Protein AF-0000000082140349 (afdb_homodimer)

Sequence (284 aa):
RICIWAYNSPVFSPFLPDDGPYSKGNKDSQGTDNSLTSRRQSIPEDLRGVTIVELIKKEGSTLGLTISGGTDKDGKPRVSNLRPGGLAARSDQLNVGDYIKSVNGINLTKLRHEEIISLLKNVGERVVLEVEYELPPSGRRGRICIWAYNSPVFSPFLPDDGPYSKGNKDSQGTDNSLTSRRQSIPEDLRGVTIVELIKKEGSTLGLTISGGTDKDGKPRVSNLRPGGLAARSDQLNVGDYIKSVNGINLTKLRHEEIISLLKNVGERVVLEVEYELPPSGRRG

Nearest PDB structures (foldseek):
  2qt5-assembly2_B  TM=9.378E-01  e=3.556E-13  unclassified
  6xnj-assembly1_A  TM=9.544E-01  e=6.642E-08  Homo sapiens
  4k78-assembly1_A  TM=9.417E-01  e=7.947E-08  Homo sapiens
  5e1y-assembly1_A  TM=8.716E-01  e=1.445E-07  Homo sapiens
  7qct-assembly2_B  TM=8.822E-01  e=2.789E-07  Homo sapiens

Radius of gyration: 25.58 Å; Cα contacts (8 Å, |Δi|>4): 445; chains: 2; bounding box: 54×71×66 Å

Solvent-accessible surface area (backbone atoms only — not comparable to full-atom values): 17054 Å² total; per-residue (Å²): 128,86,70,82,58,82,74,65,63,70,73,72,62,74,68,68,71,74,75,80,85,80,88,80,77,78,70,73,79,66,79,68,76,69,70,71,67,72,68,76,67,78,70,56,79,90,35,52,44,75,48,77,44,77,44,80,48,60,67,78,58,77,52,32,66,17,71,40,33,9,63,81,50,84,47,62,30,22,30,65,33,57,40,87,84,20,58,44,42,67,64,71,78,64,55,72,71,27,29,45,47,25,50,49,50,26,44,39,63,80,27,37,41,69,48,51,53,51,47,62,64,32,33,39,33,70,41,41,33,36,35,35,37,78,48,75,77,76,68,76,82,115,117,61,67,77,54,79,71,64,62,70,71,73,62,75,67,67,72,75,78,85,86,84,82,85,69,79,69,70,79,68,72,72,73,71,67,72,67,72,67,76,67,78,68,56,76,91,36,52,44,75,48,78,46,78,46,81,48,61,68,79,56,77,50,31,66,36,74,39,33,8,64,81,50,85,46,63,29,22,30,68,40,57,41,87,84,20,57,45,43,66,64,71,78,66,54,72,69,28,28,46,47,25,51,50,52,26,45,39,64,80,27,38,41,69,48,51,53,52,48,63,65,30,33,39,34,70,41,41,34,34,34,36,38,77,48,73,76,78,68,74,82,116

Secondary structure (DSSP, 8-state):
--------------------------------------------GGGEEEEEEEEE--TT---SEEEE--TTSSSS-EEEEE-TTSHHHHTT---TT-EEEEETTEE-TTS-HHHHHHHHHTB-SEEEEEEEEEPP------/--------------------------------------------GGGEEEEEEEEE--TT---SEEEE--TTSSSS-EEEEE-TTSHHHHTT---TT-EEEEETTEE-TTS-HHHHHHHHHTB-SEEEEEEEEEPP------

Structure (mmCIF, N/CA/C/O backbone):
data_AF-0000000082140349-model_v1
#
loop_
_entity.id
_entity.type
_entity.pdbx_description
1 polymer 'PDZ domain-containing protein'
#
loop_
_atom_site.group_PDB
_atom_site.id
_atom_site.type_symbol
_atom_site.label_atom_id
_atom_site.label_alt_id
_atom_site.label_comp_id
_atom_site.label_asym_id
_atom_site.label_entity_id
_atom_site.label_seq_id
_atom_site.pdbx_PDB_ins_code
_atom_site.Cartn_x
_atom_site.Cartn_y
_atom_site.Cartn_z
_atom_site.occupancy
_atom_site.B_iso_or_equiv
_atom_site.auth_seq_id
_atom_site.auth_comp_id
_atom_site.auth_asym_id
_atom_site.auth_atom_id
_atom_site.pdbx_PDB_model_num
ATOM 1 N N . ARG A 1 1 ? 18 -17.5 -0.327 1 20.39 1 ARG A N 1
ATOM 2 C CA . ARG A 1 1 ? 16.844 -17.984 0.421 1 20.39 1 ARG A CA 1
ATOM 3 C C . ARG A 1 1 ? 16.391 -16.953 1.452 1 20.39 1 ARG A C 1
ATOM 5 O O . ARG A 1 1 ? 17.188 -16.484 2.26 1 20.39 1 ARG A O 1
ATOM 12 N N . ILE A 1 2 ? 15.344 -16.188 1.091 1 23.55 2 ILE A N 1
ATOM 13 C CA . ILE A 1 2 ? 15.125 -14.844 1.63 1 23.55 2 ILE A CA 1
ATOM 14 C C . ILE A 1 2 ? 14.633 -14.938 3.07 1 23.55 2 ILE A C 1
ATOM 16 O O . ILE A 1 2 ? 13.484 -15.312 3.314 1 23.55 2 ILE A O 1
ATOM 20 N N . CYS A 1 3 ? 15.367 -15.797 3.953 1 23.86 3 CYS A N 1
ATOM 21 C CA . CYS A 1 3 ? 15.195 -15.844 5.402 1 23.86 3 CYS A CA 1
ATOM 22 C C . CYS A 1 3 ? 15.141 -14.438 5.988 1 23.86 3 CYS A C 1
ATOM 24 O O . CYS A 1 3 ? 16.109 -13.688 5.898 1 23.86 3 CYS A O 1
ATOM 26 N N . ILE A 1 4 ? 13.906 -13.945 5.879 1 33.53 4 ILE A N 1
ATOM 27 C CA . ILE A 1 4 ? 13.625 -12.695 6.566 1 33.53 4 ILE A CA 1
ATOM 28 C C . ILE A 1 4 ? 13.938 -12.836 8.055 1 33.53 4 ILE A C 1
ATOM 30 O O . ILE A 1 4 ? 13.094 -13.312 8.828 1 33.53 4 ILE A O 1
ATOM 34 N N . TRP A 1 5 ? 14.984 -13.758 8.328 1 29.17 5 TRP A N 1
ATOM 35 C CA . TRP A 1 5 ? 15.297 -13.992 9.734 1 29.17 5 TRP A CA 1
ATOM 36 C C . TRP A 1 5 ? 15.164 -12.711 10.555 1 29.17 5 TRP A C 1
ATOM 38 O O . TRP A 1 5 ? 15.164 -11.617 9.992 1 29.17 5 TRP A O 1
ATOM 48 N N . ALA A 1 6 ? 15.359 -12.984 11.961 1 27.83 6 ALA A N 1
ATOM 49 C CA . ALA A 1 6 ? 15.344 -12.25 13.227 1 27.83 6 ALA A CA 1
ATOM 50 C C . ALA A 1 6 ? 16.156 -10.969 13.133 1 27.83 6 ALA A C 1
ATOM 52 O O . ALA A 1 6 ? 17.375 -11.008 12.898 1 27.83 6 ALA A O 1
ATOM 53 N N . TYR A 1 7 ? 15.523 -10.102 12.445 1 25.97 7 TYR A N 1
ATOM 54 C CA . TYR A 1 7 ? 16.109 -8.766 12.484 1 25.97 7 TYR A CA 1
ATOM 55 C C . TYR A 1 7 ? 16.5 -8.383 13.906 1 25.97 7 TYR A C 1
ATOM 57 O O . TYR A 1 7 ? 15.641 -8.148 14.758 1 25.97 7 TYR A O 1
ATOM 65 N N . ASN A 1 8 ? 17.328 -9.281 14.383 1 29.41 8 ASN A N 1
ATOM 66 C CA . ASN A 1 8 ? 17.891 -8.805 15.633 1 29.41 8 ASN A CA 1
ATOM 67 C C . ASN A 1 8 ? 18.391 -7.367 15.516 1 29.41 8 ASN A C 1
ATOM 69 O O . ASN A 1 8 ? 19.406 -7.105 14.875 1 29.41 8 ASN A O 1
ATOM 73 N N . SER A 1 9 ? 17.625 -6.562 14.938 1 27.78 9 SER A N 1
ATOM 74 C CA . SER A 1 9 ? 18.219 -5.23 14.984 1 27.78 9 SER A CA 1
ATOM 75 C C . SER A 1 9 ? 18.75 -4.906 16.375 1 27.78 9 SER A C 1
ATOM 77 O O . SER A 1 9 ? 18.016 -5.008 17.359 1 27.78 9 SER A O 1
ATOM 79 N N . PRO A 1 10 ? 19.969 -5.285 16.547 1 29.89 10 PRO A N 1
ATOM 80 C CA . PRO A 1 10 ? 20.562 -4.84 17.812 1 29.89 10 PRO A CA 1
ATOM 81 C C . PRO A 1 10 ? 20.078 -3.451 18.234 1 29.89 10 PRO A C 1
ATOM 83 O O . PRO A 1 10 ? 19.906 -2.572 17.375 1 29.89 10 PRO A O 1
ATOM 86 N N . VAL A 1 11 ? 19.031 -3.43 19.109 1 30.14 11 VAL A N 1
ATOM 87 C CA . VAL A 1 11 ? 18.75 -2.24 19.906 1 30.14 11 VAL A CA 1
ATOM 88 C C . VAL A 1 11 ? 20.047 -1.501 20.219 1 30.14 11 VAL A C 1
ATOM 90 O O . VAL A 1 11 ? 21.016 -2.102 20.703 1 30.14 11 VAL A O 1
ATOM 93 N N . PHE A 1 12 ? 20.422 -0.795 19.156 1 29.95 12 PHE A N 1
ATOM 94 C CA . PHE A 1 12 ? 21.516 0.166 19.344 1 29.95 12 PHE A CA 1
ATOM 95 C C . PHE A 1 12 ? 21.422 0.814 20.719 1 29.95 12 PHE A C 1
ATOM 97 O O . PHE A 1 12 ? 20.469 1.524 21.016 1 29.95 12 PHE A O 1
ATOM 104 N N . SER A 1 13 ? 21.609 -0.11 21.719 1 27.97 13 SER A N 1
ATOM 105 C CA . SER A 1 13 ? 21.844 0.5 23.016 1 27.97 13 SER A CA 1
ATOM 106 C C . SER A 1 13 ? 22.766 1.714 22.891 1 27.97 13 SER A C 1
ATOM 108 O O . SER A 1 13 ? 23.875 1.612 22.359 1 27.97 13 SER A O 1
ATOM 110 N N . PRO A 1 14 ? 22.094 2.789 22.672 1 29.95 14 PRO A N 1
ATOM 111 C CA . PRO A 1 14 ? 22.969 3.963 22.703 1 29.95 14 PRO A CA 1
ATOM 112 C C . PRO A 1 14 ? 24.062 3.863 23.781 1 29.95 14 PRO A C 1
ATOM 114 O O . PRO A 1 14 ? 23.75 3.736 24.953 1 29.95 14 PRO A O 1
ATOM 117 N N . PHE A 1 15 ? 24.844 2.785 23.594 1 28.77 15 PHE A N 1
ATOM 118 C CA . PHE A 1 15 ? 25.984 2.785 24.516 1 28.77 15 PHE A CA 1
ATOM 119 C C . PHE A 1 15 ? 26.562 4.188 24.672 1 28.77 15 PHE A C 1
ATOM 121 O O . PHE A 1 15 ? 27.094 4.754 23.719 1 28.77 15 PHE A O 1
ATOM 128 N N . LEU A 1 16 ? 25.734 4.863 25.469 1 28.48 16 LEU A N 1
ATOM 129 C CA . LEU A 1 16 ? 26.234 6.145 25.953 1 28.48 16 LEU A CA 1
ATOM 130 C C . LEU A 1 16 ? 27.703 6.039 26.344 1 28.48 16 LEU A C 1
ATOM 132 O O . LEU A 1 16 ? 28.062 5.246 27.219 1 28.48 16 LEU A O 1
ATOM 136 N N . PRO A 1 17 ? 28.547 5.984 25.297 1 26.31 17 PRO A N 1
ATOM 137 C CA . PRO A 1 17 ? 29.938 5.98 25.75 1 26.31 17 PRO A CA 1
ATOM 138 C C . PRO A 1 17 ? 30.188 6.922 26.938 1 26.31 17 PRO A C 1
ATOM 140 O O . PRO A 1 17 ? 29.469 7.918 27.094 1 26.31 17 PRO A O 1
ATOM 143 N N . ASP A 1 18 ? 30.578 6.328 27.969 1 26.64 18 ASP A N 1
ATOM 144 C CA . ASP A 1 18 ? 30.891 7.012 29.219 1 26.64 18 ASP A CA 1
ATOM 145 C C . ASP A 1 18 ? 31.969 8.07 29.016 1 26.64 18 ASP A C 1
ATOM 147 O O . ASP A 1 18 ? 32.469 8.664 29.969 1 26.64 18 ASP A O 1
ATOM 151 N N . ASP A 1 19 ? 32.469 8.148 27.719 1 26.44 19 ASP A N 1
ATOM 152 C CA . ASP A 1 19 ? 33.812 8.656 27.922 1 26.44 19 ASP A CA 1
ATOM 153 C C . ASP A 1 19 ? 33.812 9.891 28.812 1 26.44 19 ASP A C 1
ATOM 155 O O . ASP A 1 19 ? 32.781 10.547 28.969 1 26.44 19 ASP A O 1
ATOM 159 N N . GLY A 1 20 ? 35.156 10.211 29.312 1 24.86 20 GLY A N 1
ATOM 160 C CA . GLY A 1 20 ? 35.906 10.898 30.344 1 24.86 20 GLY A CA 1
ATOM 161 C C . GLY A 1 20 ? 35.688 12.406 30.328 1 24.86 20 GLY A C 1
ATOM 162 O O . GLY A 1 20 ? 35.094 12.945 29.406 1 24.86 20 GLY A O 1
ATOM 163 N N . PRO A 1 21 ? 36.469 13.086 31.188 1 28.16 21 PRO A N 1
ATOM 164 C CA . PRO A 1 21 ? 36.281 14.281 32 1 28.16 21 PRO A CA 1
ATOM 165 C C . PRO A 1 21 ? 36.312 15.57 31.188 1 28.16 21 PRO A C 1
ATOM 167 O O . PRO A 1 21 ? 35.75 16.594 31.625 1 28.16 21 PRO A O 1
ATOM 170 N N . TYR A 1 22 ? 37.188 15.609 30.016 1 23.92 22 TYR A N 1
ATOM 171 C CA . TYR A 1 22 ? 38.156 16.719 30.094 1 23.92 22 TYR A CA 1
ATOM 172 C C . TYR A 1 22 ? 37.438 18.062 29.953 1 23.92 22 TYR A C 1
ATOM 174 O O . TYR A 1 22 ? 36.25 18.109 29.578 1 23.92 22 TYR A O 1
ATOM 182 N N . SER A 1 23 ? 38.188 19.047 29.172 1 25.16 23 SER A N 1
ATOM 183 C CA . SER A 1 23 ? 38.844 20.328 29.5 1 25.16 23 SER A CA 1
ATOM 184 C C . SER A 1 23 ? 37.875 21.484 29.281 1 25.16 23 SER A C 1
ATOM 186 O O . SER A 1 23 ? 36.812 21.328 28.719 1 25.16 23 SER A O 1
ATOM 188 N N . LYS A 1 24 ? 38.594 22.625 28.719 1 27.33 24 LYS A N 1
ATOM 189 C CA . LYS A 1 24 ? 38.75 24.047 28.984 1 27.33 24 LYS A CA 1
ATOM 190 C C . LYS A 1 24 ? 37.594 24.859 28.359 1 27.33 24 LYS A C 1
ATOM 192 O O . LYS A 1 24 ? 37.094 24.5 27.297 1 27.33 24 LYS A O 1
ATOM 197 N N . GLY A 1 25 ? 37.188 25.844 29.094 1 24.39 25 GLY A N 1
ATOM 198 C CA . GLY A 1 25 ? 36.125 26.828 29.219 1 24.39 25 GLY A CA 1
ATOM 199 C C . GLY A 1 25 ? 36.031 27.75 28.016 1 24.39 25 GLY A C 1
ATOM 200 O O . GLY A 1 25 ? 35.375 28.797 28.078 1 24.39 25 GLY A O 1
ATOM 201 N N . ASN A 1 26 ? 36.969 27.594 26.922 1 27.36 26 ASN A N 1
ATOM 202 C CA . ASN A 1 26 ? 37 28.891 26.25 1 27.36 26 ASN A CA 1
ATOM 203 C C . ASN A 1 26 ? 35.625 29.266 25.703 1 27.36 26 ASN A C 1
ATOM 205 O O . ASN A 1 26 ? 34.969 28.453 25.031 1 27.36 26 ASN A O 1
ATOM 209 N N . LYS A 1 27 ? 35.062 30.219 26.328 1 28.72 27 LYS A N 1
ATOM 210 C CA . LYS A 1 27 ? 33.75 30.875 26.188 1 28.72 27 LYS A CA 1
ATOM 211 C C . LYS A 1 27 ? 33.562 31.391 24.766 1 28.72 27 LYS A C 1
ATOM 213 O O . LYS A 1 27 ? 33.719 32.594 24.516 1 28.72 27 LYS A O 1
ATOM 218 N N . ASP A 1 28 ? 34.438 31.078 23.703 1 31.77 28 ASP A N 1
ATOM 219 C CA . ASP A 1 28 ? 34.094 31.969 22.609 1 31.77 28 ASP A CA 1
ATOM 220 C C . ASP A 1 28 ? 32.594 31.891 22.281 1 31.77 28 ASP A C 1
ATOM 222 O O . ASP A 1 28 ? 32 30.812 22.375 1 31.77 28 ASP A O 1
ATOM 226 N N . SER A 1 29 ? 32 33 22.406 1 31.42 29 SER A N 1
ATOM 227 C CA . SER A 1 29 ? 30.625 33.406 22.109 1 31.42 29 SER A CA 1
ATOM 228 C C . SER A 1 29 ? 30.203 32.969 20.719 1 31.42 29 SER A C 1
ATOM 230 O O . SER A 1 29 ? 30.547 33.625 19.734 1 31.42 29 SER A O 1
ATOM 232 N N . GLN A 1 30 ? 30.672 31.797 20.203 1 28.38 30 GLN A N 1
ATOM 233 C CA . GLN A 1 30 ? 30.188 31.562 18.844 1 28.38 30 GLN A CA 1
ATOM 234 C C . GLN A 1 30 ? 28.688 31.828 18.75 1 28.38 30 GLN A C 1
ATOM 236 O O . GLN A 1 30 ? 27.938 31.547 19.672 1 28.38 30 GLN A O 1
ATOM 241 N N . GLY A 1 31 ? 28.391 32.906 18.016 1 33.19 31 GLY A N 1
ATOM 242 C CA . GLY A 1 31 ? 27.062 33.219 17.516 1 33.19 31 GLY A CA 1
ATOM 243 C C . GLY A 1 31 ? 26.312 31.969 17.062 1 33.19 31 GLY A C 1
ATOM 244 O O . GLY A 1 31 ? 26.766 31.234 16.203 1 33.19 31 GLY A O 1
ATOM 245 N N . THR A 1 32 ? 25.844 31.297 18 1 32.47 32 THR A N 1
ATOM 246 C CA . THR A 1 32 ? 25 30.125 17.797 1 32.47 32 THR A CA 1
ATOM 247 C C . THR A 1 32 ? 23.938 30.406 16.734 1 32.47 32 THR A C 1
ATOM 249 O O . THR A 1 32 ? 23.109 31.297 16.906 1 32.47 32 THR A O 1
ATOM 252 N N . ASP A 1 33 ? 24.375 30.438 15.422 1 33.41 33 ASP A N 1
ATOM 253 C CA . ASP A 1 33 ? 23.266 30.188 14.5 1 33.41 33 ASP A CA 1
ATOM 254 C C . ASP A 1 33 ? 22.297 29.156 15.078 1 33.41 33 ASP A C 1
ATOM 256 O O . ASP A 1 33 ? 22.656 28 15.289 1 33.41 33 ASP A O 1
ATOM 260 N N . ASN A 1 34 ? 21.516 29.562 15.977 1 29.08 34 ASN A N 1
ATOM 261 C CA . ASN A 1 34 ? 20.375 28.797 16.438 1 29.08 34 ASN A CA 1
ATOM 262 C C . ASN A 1 34 ? 19.578 28.203 15.281 1 29.08 34 ASN A C 1
ATOM 264 O O . ASN A 1 34 ? 18.844 28.922 14.602 1 29.08 34 ASN A O 1
ATOM 268 N N . SER A 1 35 ? 20.266 27.469 14.336 1 34.44 35 SER A N 1
ATOM 269 C CA . SER A 1 35 ? 19.375 26.625 13.539 1 34.44 35 SER A CA 1
ATOM 270 C C . SER A 1 35 ? 18.25 26.047 14.383 1 34.44 35 SER A C 1
ATOM 272 O O . SER A 1 35 ? 18.484 25.25 15.289 1 34.44 35 SER A O 1
ATOM 274 N N . LEU A 1 36 ? 17.328 26.891 14.695 1 29.28 36 LEU A N 1
ATOM 275 C CA . LEU A 1 36 ? 16.062 26.391 15.211 1 29.28 36 LEU A CA 1
ATOM 276 C C . LEU A 1 36 ? 15.695 25.062 14.539 1 29.28 36 LEU A C 1
ATOM 278 O O . LEU A 1 36 ? 15.352 25.047 13.352 1 29.28 36 LEU A O 1
ATOM 282 N N . THR A 1 37 ? 16.625 24.078 14.547 1 34.59 37 THR A N 1
ATOM 283 C CA . THR A 1 37 ? 15.977 22.797 14.297 1 34.59 37 THR A CA 1
ATOM 284 C C . THR A 1 37 ? 14.617 22.734 14.977 1 34.59 37 THR A C 1
ATOM 286 O O . THR A 1 37 ? 14.531 22.641 16.203 1 34.59 37 THR A O 1
ATOM 289 N N . SER A 1 38 ? 13.727 23.641 14.562 1 35.59 38 SER A N 1
ATOM 290 C CA . SER A 1 38 ? 12.352 23.484 15.023 1 35.59 38 SER A CA 1
ATOM 291 C C . SER A 1 38 ? 12 22.031 15.273 1 35.59 38 SER A C 1
ATOM 293 O O . SER A 1 38 ? 11.961 21.219 14.336 1 35.59 38 SER A O 1
ATOM 295 N N . ARG A 1 39 ? 12.641 21.453 16.234 1 37.66 39 ARG A N 1
ATOM 296 C CA . ARG A 1 39 ? 12.133 20.172 16.703 1 37.66 39 ARG A CA 1
ATOM 297 C C . ARG A 1 39 ? 10.609 20.188 16.781 1 37.66 39 ARG A C 1
ATOM 299 O O . ARG A 1 39 ? 10.023 21 17.5 1 37.66 39 ARG A O 1
ATOM 306 N N . ARG A 1 40 ? 9.953 20.094 15.68 1 39.72 40 ARG A N 1
ATOM 307 C CA . ARG A 1 40 ? 8.5 19.922 15.633 1 39.72 40 ARG A CA 1
ATOM 308 C C . ARG A 1 40 ? 8.008 19.125 16.844 1 39.72 40 ARG A C 1
ATOM 310 O O . ARG A 1 40 ? 8.438 17.984 17.047 1 39.72 40 ARG A O 1
ATOM 317 N N . GLN A 1 41 ? 7.922 19.719 17.969 1 38.28 41 GLN A N 1
ATOM 318 C CA . GLN A 1 41 ? 7.32 19.172 19.172 1 38.28 41 GLN A CA 1
ATOM 319 C C . GLN A 1 41 ? 6.184 18.203 18.844 1 38.28 41 GLN A C 1
ATOM 321 O O . GLN A 1 41 ? 5.469 18.406 17.859 1 38.28 41 GLN A O 1
ATOM 326 N N . SER A 1 42 ? 6.238 17.016 19.203 1 43.47 42 SER A N 1
ATOM 327 C CA . SER A 1 42 ? 5.145 16.062 19.219 1 43.47 42 SER A CA 1
ATOM 328 C C . SER A 1 42 ? 3.852 16.688 19.719 1 43.47 42 SER A C 1
ATOM 330 O O . SER A 1 42 ? 3.848 17.391 20.734 1 43.47 42 SER A O 1
ATOM 332 N N . ILE A 1 43 ? 2.996 17.266 18.906 1 51.94 43 ILE A N 1
ATOM 333 C CA . ILE A 1 43 ? 1.667 17.766 19.25 1 51.94 43 ILE A CA 1
ATOM 334 C C . ILE A 1 43 ? 1.029 16.828 20.281 1 51.94 43 ILE A C 1
ATOM 336 O O . ILE A 1 43 ? 0.971 15.617 20.094 1 51.94 43 ILE A O 1
ATOM 340 N N . PRO A 1 44 ? 0.875 17.25 21.469 1 56.34 44 PRO A N 1
ATOM 341 C CA . PRO A 1 44 ? 0.15 16.391 22.406 1 56.34 44 PRO A CA 1
ATOM 342 C C . PRO A 1 44 ? -1.035 15.672 21.75 1 56.34 44 PRO A C 1
ATOM 344 O O . PRO A 1 44 ? -1.69 16.234 20.875 1 56.34 44 PRO A O 1
ATOM 347 N N . GLU A 1 45 ? -1.109 14.305 21.875 1 60.09 45 GLU A N 1
ATOM 348 C CA . GLU A 1 45 ? -2.178 13.461 21.344 1 60.09 45 GLU A CA 1
ATOM 349 C C . GLU A 1 45 ? -3.543 14.117 21.531 1 60.09 45 GLU A C 1
ATOM 351 O O . GLU A 1 45 ? -4.461 13.906 20.734 1 60.09 45 GLU A O 1
ATOM 356 N N . ASP A 1 46 ? -3.498 15.07 22.609 1 63.94 46 ASP A N 1
ATOM 357 C CA . ASP A 1 46 ? -4.766 15.711 22.969 1 63.94 46 ASP A CA 1
ATOM 358 C C . ASP A 1 46 ? -5.121 16.812 21.969 1 63.94 46 ASP A C 1
ATOM 360 O O . ASP A 1 46 ? -6.227 17.359 22 1 63.94 46 ASP A O 1
ATOM 364 N N . LEU A 1 47 ? -4.195 17.094 21.078 1 74.75 47 LEU A N 1
ATOM 365 C CA . LEU A 1 47 ? -4.465 18.172 20.156 1 74.75 47 LEU A CA 1
ATOM 366 C C . LEU A 1 47 ? -4.402 17.688 18.703 1 74.75 47 LEU A C 1
ATOM 368 O O . LEU A 1 47 ? -4.023 18.438 17.812 1 74.75 47 LEU A O 1
ATOM 372 N N . ARG A 1 48 ? -4.734 16.344 18.578 1 86.81 48 ARG A N 1
ATOM 373 C CA . ARG A 1 48 ? -4.68 15.867 17.203 1 86.81 48 ARG A CA 1
ATOM 374 C C . ARG A 1 48 ? -6.02 15.273 16.781 1 86.81 48 ARG A C 1
ATOM 376 O O . ARG A 1 48 ? -6.703 14.633 17.578 1 86.81 48 ARG A O 1
ATOM 383 N N . GLY A 1 49 ? -6.52 15.75 15.625 1 93.12 49 GLY A N 1
ATOM 384 C CA . GLY A 1 49 ? -7.664 15.102 15.008 1 93.12 49 GLY A CA 1
ATOM 385 C C . GLY A 1 49 ? -7.273 14.094 13.945 1 93.12 49 GLY A C 1
ATOM 386 O O . GLY A 1 49 ? -6.203 14.195 13.344 1 93.12 49 GLY A O 1
ATOM 387 N N . VAL A 1 50 ? -8.031 13.023 13.914 1 95.44 50 VAL A N 1
ATOM 388 C CA . VAL A 1 50 ? -7.84 12.016 12.875 1 95.44 50 VAL A CA 1
ATOM 389 C C . VAL A 1 50 ? -9.094 11.922 12.008 1 95.44 50 VAL A C 1
ATOM 391 O O . VAL A 1 50 ? -10.211 11.938 12.523 1 95.44 50 VAL A O 1
ATOM 394 N N . THR A 1 51 ? -8.953 11.953 10.68 1 96 51 THR A N 1
ATOM 395 C CA . THR A 1 51 ? -10.07 11.758 9.773 1 96 51 THR A CA 1
ATOM 396 C C . THR A 1 51 ? -9.703 10.789 8.656 1 96 51 THR A C 1
ATOM 398 O O . THR A 1 51 ? -8.531 10.656 8.305 1 96 51 THR A O 1
ATOM 401 N N . ILE A 1 52 ? -10.711 10.086 8.125 1 97.69 52 ILE A N 1
ATOM 402 C CA . ILE A 1 52 ? -10.555 9.203 6.973 1 97.69 52 ILE A CA 1
ATOM 403 C C . ILE A 1 52 ? -11.023 9.914 5.707 1 97.69 52 ILE A C 1
ATOM 405 O O . ILE A 1 52 ? -12.117 10.484 5.676 1 97.69 52 ILE A O 1
ATOM 409 N N . VAL A 1 53 ? -10.164 9.938 4.715 1 98.19 53 VAL A N 1
ATOM 410 C CA . VAL A 1 53 ? -10.492 10.547 3.432 1 98.19 53 VAL A CA 1
ATOM 411 C C . VAL A 1 53 ? -10.445 9.5 2.326 1 98.19 53 VAL A C 1
ATOM 413 O O . VAL A 1 53 ? -9.43 8.836 2.129 1 98.19 53 VAL A O 1
ATOM 416 N N . GLU A 1 54 ? -11.562 9.422 1.639 1 97.88 54 GLU A N 1
ATOM 417 C CA . GLU A 1 54 ? -11.648 8.492 0.516 1 97.88 54 GLU A CA 1
ATOM 418 C C . GLU A 1 54 ? -11.648 9.234 -0.817 1 97.88 54 GLU A C 1
ATOM 420 O O . GLU A 1 54 ? -12.438 10.156 -1.024 1 97.88 54 GLU A O 1
ATOM 425 N N . LEU A 1 55 ? -10.75 8.82 -1.672 1 98 55 LEU A N 1
ATOM 426 C CA . LEU A 1 55 ? -10.656 9.375 -3.016 1 98 55 LEU A CA 1
ATOM 427 C C . LEU A 1 55 ? -10.812 8.289 -4.07 1 98 55 LEU A C 1
ATOM 429 O O . LEU A 1 55 ? -10.242 7.199 -3.934 1 98 55 LEU A O 1
ATOM 433 N N . ILE A 1 56 ? -11.602 8.633 -5.094 1 97.19 56 ILE A N 1
ATOM 434 C CA . ILE A 1 56 ? -11.789 7.703 -6.203 1 97.19 56 ILE A CA 1
ATOM 435 C C . ILE A 1 56 ? -11.188 8.297 -7.477 1 97.19 56 ILE A C 1
ATOM 437 O O . ILE A 1 56 ? -11.5 9.43 -7.848 1 97.19 56 ILE A O 1
ATOM 441 N N . LYS A 1 57 ? -10.344 7.492 -8.023 1 96.81 57 LYS A N 1
ATOM 442 C CA . LYS A 1 57 ? -9.68 7.938 -9.242 1 96.81 57 LYS A CA 1
ATOM 443 C C . LYS A 1 57 ? -9.586 6.805 -10.266 1 96.81 57 LYS A C 1
ATOM 445 O O . LYS A 1 57 ? -9.805 5.641 -9.93 1 96.81 57 LYS A O 1
ATOM 450 N N . LYS A 1 58 ? -9.328 7.332 -11.492 1 94.94 58 LYS A N 1
ATOM 451 C CA . LYS A 1 58 ? -8.953 6.324 -12.484 1 94.94 58 LYS A CA 1
ATOM 452 C C . LYS A 1 58 ? -7.559 5.77 -12.195 1 94.94 58 LYS A C 1
ATOM 454 O O . LYS A 1 58 ? -6.664 6.508 -11.781 1 94.94 58 LYS A O 1
ATOM 459 N N . GLU A 1 59 ? -7.398 4.41 -12.406 1 90.31 59 GLU A N 1
ATOM 460 C CA . GLU A 1 59 ? -6.078 3.824 -12.219 1 90.31 59 GLU A CA 1
ATOM 461 C C . GLU A 1 59 ? -5.027 4.543 -13.062 1 90.31 59 GLU A C 1
ATOM 463 O O . GLU A 1 59 ? -5.27 4.863 -14.227 1 90.31 59 GLU A O 1
ATOM 468 N N . GLY A 1 60 ? -3.889 4.781 -12.508 1 88.06 60 GLY A N 1
ATOM 469 C CA . GLY A 1 60 ? -2.828 5.453 -13.242 1 88.06 60 GLY A CA 1
ATOM 470 C C . GLY A 1 60 ? -2.893 6.965 -13.133 1 88.06 60 GLY A C 1
ATOM 471 O O . GLY A 1 60 ? -1.924 7.66 -13.453 1 88.06 60 GLY A O 1
ATOM 472 N N . SER A 1 61 ? -4.051 7.457 -12.719 1 94.62 61 SER A N 1
ATOM 473 C CA . SER A 1 61 ? -4.176 8.898 -12.539 1 94.62 61 SER A CA 1
ATOM 474 C C . SER A 1 61 ? -3.59 9.344 -11.203 1 94.62 61 SER A C 1
ATOM 476 O O . SER A 1 61 ? -3.377 8.523 -10.305 1 94.62 61 SER A O 1
ATOM 478 N N . THR A 1 62 ? -3.334 10.586 -11.148 1 94.94 62 THR A N 1
ATOM 479 C CA . THR A 1 62 ? -2.691 11.109 -9.945 1 94.94 62 THR A CA 1
ATOM 480 C C . THR A 1 62 ? -3.73 11.656 -8.969 1 94.94 62 THR A C 1
ATOM 482 O O . THR A 1 62 ? -4.863 11.953 -9.359 1 94.94 62 THR A O 1
ATOM 485 N N . LEU A 1 63 ? -3.35 11.828 -7.758 1 96.94 63 LEU A N 1
ATOM 486 C CA . LEU A 1 63 ? -4.219 12.344 -6.707 1 96.94 63 LEU A CA 1
ATOM 487 C C . LEU A 1 63 ? -4.145 13.867 -6.637 1 96.94 63 LEU A C 1
ATOM 489 O O . LEU A 1 63 ? -5.016 14.508 -6.039 1 96.94 63 LEU A O 1
ATOM 493 N N . GLY A 1 64 ? -3.115 14.422 -7.227 1 97.62 64 GLY A N 1
ATOM 494 C CA . GLY A 1 64 ? -2.898 15.852 -7.102 1 97.62 64 GLY A CA 1
ATOM 495 C C . GLY A 1 64 ? -2.395 16.266 -5.73 1 97.62 64 GLY A C 1
ATOM 496 O O . GLY A 1 64 ? -2.766 17.328 -5.215 1 97.62 64 GLY A O 1
ATOM 497 N N . LEU A 1 65 ? -1.671 15.414 -5.098 1 96.94 65 LEU A N 1
ATOM 498 C CA . LEU A 1 65 ? -1.132 15.617 -3.76 1 96.94 65 LEU A CA 1
ATOM 499 C C . LEU A 1 65 ? 0.383 15.445 -3.752 1 96.94 65 LEU A C 1
ATOM 501 O O . LEU A 1 65 ? 0.916 14.562 -4.434 1 96.94 65 LEU A O 1
ATOM 505 N N . THR A 1 66 ? 1.053 16.344 -3.16 1 97.38 66 THR A N 1
ATOM 506 C CA . THR A 1 66 ? 2.479 16.172 -2.902 1 97.38 66 THR A CA 1
ATOM 507 C C . THR A 1 66 ? 2.729 15.875 -1.427 1 97.38 66 THR A C 1
ATOM 509 O O . THR A 1 66 ? 2.164 16.531 -0.553 1 97.38 66 THR A O 1
ATOM 512 N N . ILE A 1 67 ? 3.494 14.859 -1.272 1 97.25 67 ILE A N 1
ATOM 513 C CA . ILE A 1 67 ? 3.805 14.461 0.095 1 97.25 67 ILE A CA 1
ATOM 514 C C . ILE A 1 67 ? 5.285 14.695 0.378 1 97.25 67 ILE A C 1
ATOM 516 O O . ILE A 1 67 ? 6.141 14.398 -0.462 1 97.25 67 ILE A O 1
ATOM 520 N N . SER A 1 68 ? 5.609 15.258 1.469 1 97.44 68 SER A N 1
ATOM 521 C CA . SER A 1 68 ? 6.953 15.383 2.02 1 97.44 68 SER A CA 1
ATOM 522 C C . SER A 1 68 ? 7.129 14.484 3.244 1 97.44 68 SER A C 1
ATOM 524 O O . SER A 1 68 ? 6.148 14.023 3.83 1 97.44 68 SER A O 1
ATOM 526 N N . GLY A 1 69 ? 8.422 14.234 3.523 1 97.19 69 GLY A N 1
ATOM 527 C CA . GLY A 1 69 ? 8.688 13.438 4.711 1 97.19 69 GLY A CA 1
ATOM 528 C C . GLY A 1 69 ? 8.969 11.977 4.398 1 97.19 69 GLY A C 1
ATOM 529 O O . GLY A 1 69 ? 9.039 11.594 3.229 1 97.19 69 GLY A O 1
ATOM 530 N N . GLY A 1 70 ? 9.094 11.141 5.422 1 97.19 70 GLY A N 1
ATOM 531 C CA . GLY A 1 70 ? 9.562 9.758 5.426 1 97.19 70 GLY A CA 1
ATOM 532 C C . GLY A 1 70 ? 10.68 9.516 6.422 1 97.19 70 GLY A C 1
ATOM 533 O O . GLY A 1 70 ? 11.266 10.461 6.949 1 97.19 70 GLY A O 1
ATOM 534 N N . THR A 1 71 ? 10.898 8.281 6.68 1 96.94 71 THR A N 1
ATOM 535 C CA . THR A 1 71 ? 11.836 7.941 7.75 1 96.94 71 THR A CA 1
ATOM 536 C C . THR A 1 71 ? 13.234 8.461 7.43 1 96.94 71 THR A C 1
ATOM 538 O O . THR A 1 71 ? 14.031 8.711 8.336 1 96.94 71 THR A O 1
ATOM 541 N N . ASP A 1 72 ? 13.531 8.594 6.227 1 96.38 72 ASP A N 1
ATOM 542 C CA . ASP A 1 72 ? 14.867 9.008 5.801 1 96.38 72 ASP A CA 1
ATOM 543 C C . ASP A 1 72 ? 14.945 10.516 5.617 1 96.38 72 ASP A C 1
ATOM 545 O O . ASP A 1 72 ? 15.969 11.047 5.184 1 96.38 72 ASP A O 1
ATOM 549 N N . LYS A 1 73 ? 13.82 11.156 5.801 1 93.25 73 LYS A N 1
ATOM 550 C CA . LYS A 1 73 ? 13.75 12.609 5.664 1 93.25 73 LYS A CA 1
ATOM 551 C C . LYS A 1 73 ? 13.406 13.266 6.996 1 93.25 73 LYS A C 1
ATOM 553 O O . LYS A 1 73 ? 13.664 12.703 8.062 1 93.25 73 LYS A O 1
ATOM 558 N N . ASP A 1 74 ? 12.828 14.562 6.695 1 83.69 74 ASP A N 1
ATOM 559 C CA . ASP A 1 74 ? 12.547 15.367 7.883 1 83.69 74 ASP A CA 1
ATOM 560 C C . ASP A 1 74 ? 11.133 15.117 8.391 1 83.69 74 ASP A C 1
ATOM 562 O O . ASP A 1 74 ? 10.211 15.867 8.07 1 83.69 74 ASP A O 1
ATOM 566 N N . GLY A 1 75 ? 10.883 13.969 8.992 1 93.19 75 GLY A N 1
ATOM 567 C CA . GLY A 1 75 ? 9.625 13.867 9.727 1 93.19 75 GLY A CA 1
ATOM 568 C C . GLY A 1 75 ? 8.641 12.898 9.086 1 93.19 75 GLY A C 1
ATOM 569 O O . GLY A 1 75 ? 8.992 12.18 8.156 1 93.19 75 GLY A O 1
ATOM 570 N N . LYS A 1 76 ? 7.445 12.922 9.562 1 96.12 76 LYS A N 1
ATOM 571 C CA . LYS A 1 76 ? 6.332 12.086 9.125 1 96.12 76 LYS A CA 1
ATOM 572 C C . LYS A 1 76 ? 5.816 12.531 7.762 1 96.12 76 LYS A C 1
ATOM 574 O O . LYS A 1 76 ? 5.969 13.688 7.379 1 96.12 76 LYS A O 1
ATOM 579 N N . PRO A 1 77 ? 5.289 11.602 7.012 1 98.12 77 PRO A N 1
ATOM 580 C CA . PRO A 1 77 ? 4.68 12 5.742 1 98.12 77 PRO A CA 1
ATOM 581 C C . PRO A 1 77 ? 3.654 13.117 5.902 1 98.12 77 PRO A C 1
ATOM 583 O O . PRO A 1 77 ? 2.697 12.984 6.668 1 98.12 77 PRO A O 1
ATOM 586 N N . ARG A 1 78 ? 3.854 14.18 5.18 1 97.62 78 ARG A N 1
ATOM 587 C CA . ARG A 1 78 ? 3.021 15.375 5.312 1 97.62 78 ARG A CA 1
ATOM 588 C C . ARG A 1 78 ? 2.615 15.914 3.947 1 97.62 78 ARG A C 1
ATOM 590 O O . ARG A 1 78 ? 3.418 15.922 3.012 1 97.62 78 ARG A O 1
ATOM 597 N N . VAL A 1 79 ? 1.358 16.297 3.896 1 98 79 VAL A N 1
ATOM 598 C CA . VAL A 1 79 ? 0.895 16.969 2.68 1 98 79 VAL A CA 1
ATOM 599 C C . VAL A 1 79 ? 1.609 18.297 2.516 1 98 79 VAL A C 1
ATOM 601 O O . VAL A 1 79 ? 1.439 19.203 3.334 1 98 79 VAL A O 1
ATOM 604 N N . SER A 1 80 ? 2.369 18.406 1.468 1 97.88 80 SER A N 1
ATOM 605 C CA . SER A 1 80 ? 3.135 19.641 1.276 1 97.88 80 SER A CA 1
ATOM 606 C C . SER A 1 80 ? 2.518 20.516 0.189 1 97.88 80 SER A C 1
ATOM 608 O O . SER A 1 80 ? 2.799 21.703 0.113 1 97.88 80 SER A O 1
ATOM 610 N N . ASN A 1 81 ? 1.711 19.938 -0.687 1 98 81 ASN A N 1
ATOM 611 C CA . ASN A 1 81 ? 1.055 20.656 -1.769 1 98 81 ASN A CA 1
ATOM 612 C C . ASN A 1 81 ? -0.191 19.938 -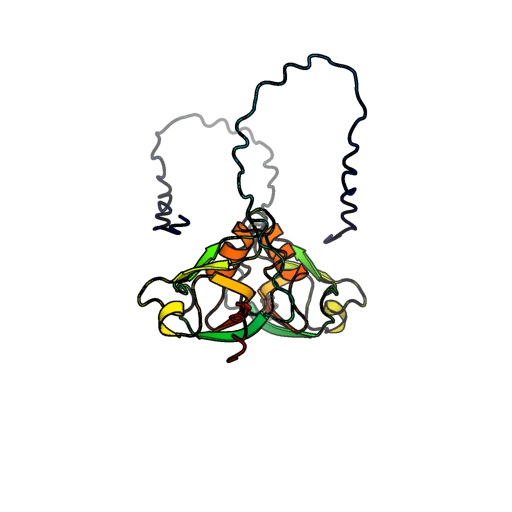2.26 1 98 81 ASN A C 1
ATOM 614 O O . ASN A 1 81 ? -0.233 18.703 -2.264 1 98 81 ASN A O 1
ATOM 618 N N . LEU A 1 82 ? -1.167 20.703 -2.6 1 98.19 82 LEU A N 1
ATOM 619 C CA . LEU A 1 82 ? -2.352 20.234 -3.311 1 98.19 82 LEU A CA 1
ATOM 620 C C . LEU A 1 82 ? -2.514 20.969 -4.637 1 98.19 82 LEU A C 1
ATOM 622 O O . LEU A 1 82 ? -2.768 22.172 -4.656 1 98.19 82 LEU A O 1
ATOM 626 N N . ARG A 1 83 ? -2.363 20.25 -5.621 1 97.94 83 ARG A N 1
ATOM 627 C CA . ARG A 1 83 ? -2.504 20.875 -6.934 1 97.94 83 ARG A CA 1
ATOM 628 C C . ARG A 1 83 ? -3.902 21.453 -7.117 1 97.94 83 ARG A C 1
ATOM 630 O O . ARG A 1 83 ? -4.898 20.734 -6.98 1 97.94 83 ARG A O 1
ATOM 637 N N . PRO A 1 84 ? -3.982 22.734 -7.488 1 96.56 84 PRO A N 1
ATOM 638 C CA . PRO A 1 84 ? -5.309 23.312 -7.715 1 96.56 84 PRO A CA 1
ATOM 639 C C . PRO A 1 84 ? -6.121 22.531 -8.75 1 96.56 84 PRO A C 1
ATOM 641 O O . PRO A 1 84 ? -5.625 22.234 -9.836 1 96.56 84 PRO A O 1
ATOM 644 N N . GLY A 1 85 ? -7.297 22.203 -8.383 1 96.19 85 GLY A N 1
ATOM 645 C CA . GLY A 1 85 ? -8.18 21.484 -9.281 1 96.19 85 GLY A CA 1
ATOM 646 C C . GLY A 1 85 ? -7.949 19.984 -9.273 1 96.19 85 GLY A C 1
ATOM 647 O O . GLY A 1 85 ? -8.711 19.234 -9.883 1 96.19 85 GLY A O 1
ATOM 648 N N . GLY A 1 86 ? -6.898 19.531 -8.586 1 97.19 86 GLY A N 1
ATOM 649 C CA . GLY A 1 86 ? -6.625 18.109 -8.477 1 97.19 86 GLY A CA 1
ATOM 650 C C . GLY A 1 86 ? -7.625 17.375 -7.605 1 97.19 86 GLY A C 1
ATOM 651 O O . GLY A 1 86 ? -8.406 18 -6.883 1 97.19 86 GLY A O 1
ATOM 652 N N . LEU A 1 87 ? -7.617 16.109 -7.684 1 97.19 87 LEU A N 1
ATOM 653 C CA . LEU A 1 87 ? -8.578 15.273 -6.973 1 97.19 87 LEU A CA 1
ATOM 654 C C . LEU A 1 87 ? -8.539 15.562 -5.473 1 97.19 87 LEU A C 1
ATOM 656 O O . LEU A 1 87 ? -9.586 15.75 -4.848 1 97.19 87 LEU A O 1
ATOM 660 N N . ALA A 1 88 ? -7.348 15.523 -4.949 1 98 88 ALA A N 1
ATOM 661 C CA . ALA A 1 88 ? -7.195 15.734 -3.512 1 98 88 ALA A CA 1
ATOM 662 C C . ALA A 1 88 ? -7.699 17.109 -3.107 1 98 88 ALA A C 1
ATOM 664 O O . ALA A 1 88 ? -8.359 17.266 -2.074 1 98 88 ALA A O 1
ATOM 665 N N . ALA A 1 89 ? -7.414 18.109 -3.953 1 97.38 89 ALA A N 1
ATOM 666 C CA . ALA A 1 89 ? -7.863 19.469 -3.662 1 97.38 89 ALA A CA 1
ATOM 667 C C . ALA A 1 89 ? -9.383 19.578 -3.746 1 97.38 89 ALA A C 1
ATOM 669 O O . ALA A 1 89 ? -10.016 20.234 -2.91 1 97.38 89 ALA A O 1
ATOM 670 N N . ARG A 1 90 ? -9.953 18.938 -4.699 1 96.94 90 ARG A N 1
ATOM 671 C CA . ARG A 1 90 ? -11.383 19.031 -4.945 1 96.94 90 ARG A CA 1
ATOM 672 C C . ARG A 1 90 ? -12.172 18.344 -3.83 1 96.94 90 ARG A C 1
ATOM 674 O O . ARG A 1 90 ? -13.352 18.625 -3.633 1 96.94 90 ARG A O 1
ATOM 681 N N . SER A 1 91 ? -11.555 17.422 -3.139 1 95.31 91 SER A N 1
ATOM 682 C CA . SER A 1 91 ? -12.234 16.703 -2.066 1 95.31 91 SER A CA 1
ATOM 683 C C . SER A 1 91 ? -12.57 17.625 -0.905 1 95.31 91 SER A C 1
ATOM 685 O O . SER A 1 91 ? -13.461 17.344 -0.105 1 95.31 91 SER A O 1
ATOM 687 N N . ASP A 1 92 ? -11.836 18.734 -0.653 1 96 92 ASP A N 1
ATOM 688 C CA . ASP A 1 92 ? -11.969 19.719 0.414 1 96 92 ASP A CA 1
ATOM 689 C C . ASP A 1 92 ? -11.812 19.062 1.786 1 96 92 ASP A C 1
ATOM 691 O O . ASP A 1 92 ? -12.336 19.562 2.781 1 96 92 ASP A O 1
ATOM 695 N N . GLN A 1 93 ? -11.109 17.953 1.78 1 96.44 93 GLN A N 1
ATOM 696 C CA . GLN A 1 93 ? -10.969 17.219 3.037 1 96.44 93 GLN A CA 1
ATOM 697 C C . GLN A 1 93 ? -9.516 17.188 3.492 1 96.44 93 GLN A C 1
ATOM 699 O O . GLN A 1 93 ? -9.211 16.688 4.578 1 96.44 93 GLN A O 1
ATOM 704 N N . LEU A 1 94 ? -8.633 17.641 2.674 1 96.62 94 LEU A N 1
ATOM 705 C CA . LEU A 1 94 ? -7.203 17.656 2.955 1 96.62 94 LEU A CA 1
ATOM 706 C C . LEU A 1 94 ? -6.668 19.094 2.971 1 96.62 94 LEU A C 1
ATOM 708 O O . LEU A 1 94 ? -7.121 19.938 2.195 1 96.62 94 LEU A O 1
ATOM 712 N N . ASN A 1 95 ? -5.672 19.344 3.893 1 95.81 95 ASN A N 1
ATOM 713 C CA . ASN A 1 95 ? -4.953 20.609 3.936 1 95.81 95 ASN A CA 1
ATOM 714 C C . ASN A 1 95 ? -3.443 20.406 3.902 1 95.81 95 ASN A C 1
ATOM 716 O O . ASN A 1 95 ? -2.941 19.391 4.391 1 95.81 95 ASN A O 1
ATOM 720 N N . VAL A 1 96 ? -2.811 21.375 3.271 1 96.81 96 VAL A N 1
ATOM 721 C CA . VAL A 1 96 ? -1.356 21.406 3.391 1 96.81 96 VAL A CA 1
ATOM 722 C C . VAL A 1 96 ? -0.959 21.422 4.863 1 96.81 96 VAL A C 1
ATOM 724 O O . VAL A 1 96 ? -1.521 22.203 5.648 1 96.81 96 VAL A O 1
ATOM 727 N N . GLY A 1 97 ? -0.092 20.594 5.266 1 95.75 97 GLY A N 1
ATOM 728 C CA . GLY A 1 97 ? 0.317 20.5 6.66 1 95.75 97 GLY A CA 1
ATOM 729 C C . GLY A 1 97 ? -0.243 19.266 7.363 1 95.75 97 GLY A C 1
ATOM 730 O O . GLY A 1 97 ? 0.241 18.891 8.43 1 95.75 97 GLY A O 1
ATOM 731 N N . ASP A 1 98 ? -1.303 18.719 6.773 1 96.62 98 ASP A N 1
ATOM 732 C CA . ASP A 1 98 ? -1.852 17.484 7.324 1 96.62 98 ASP A CA 1
ATOM 733 C C . ASP A 1 98 ? -0.843 16.344 7.223 1 96.62 98 ASP A C 1
ATOM 735 O O . ASP A 1 98 ? -0.049 16.297 6.281 1 96.62 98 ASP A O 1
ATOM 739 N N . TYR A 1 99 ? -0.896 15.445 8.156 1 97.5 99 TYR A N 1
ATOM 740 C CA . TYR A 1 99 ? -0.053 14.258 8.133 1 97.5 99 TYR A CA 1
ATOM 741 C C . TYR A 1 99 ? -0.832 13.047 7.625 1 97.5 99 TYR A C 1
ATOM 743 O O . TYR A 1 99 ? -2 12.867 7.977 1 97.5 99 TYR A O 1
ATOM 751 N N . ILE A 1 100 ? -0.239 12.273 6.773 1 98.19 100 ILE A N 1
ATOM 752 C CA . ILE A 1 100 ? -0.856 11.039 6.301 1 98.19 100 ILE A CA 1
ATOM 753 C C . ILE A 1 100 ? -0.325 9.852 7.105 1 98.19 100 ILE A C 1
ATOM 755 O O . ILE A 1 100 ? 0.854 9.508 7.004 1 98.19 100 ILE A O 1
ATOM 759 N N . LYS A 1 101 ? -1.154 9.242 7.801 1 97.44 101 LYS A N 1
ATOM 760 C CA . LYS A 1 101 ? -0.783 8.109 8.648 1 97.44 101 LYS A CA 1
ATOM 761 C C . LYS A 1 101 ? -0.746 6.812 7.855 1 97.44 101 LYS A C 1
ATOM 763 O O . LYS A 1 101 ? 0.189 6.02 7.992 1 97.44 101 LYS A O 1
ATOM 768 N N . SER A 1 102 ? -1.738 6.582 7.051 1 98.12 102 SER A N 1
ATOM 769 C 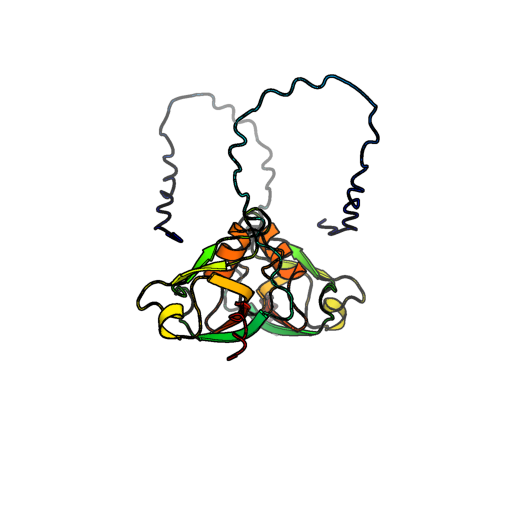CA . SER A 1 102 ? -1.809 5.352 6.273 1 98.12 102 SER A CA 1
ATOM 770 C C . SER A 1 102 ? -2.564 5.562 4.965 1 98.12 102 SER A C 1
ATOM 772 O O . SER A 1 102 ? -3.328 6.52 4.832 1 98.12 102 SER A O 1
ATOM 774 N N . VAL A 1 103 ? -2.283 4.727 4.02 1 98.38 103 VAL A N 1
ATOM 775 C CA . VAL A 1 103 ? -2.988 4.633 2.746 1 98.38 103 VAL A CA 1
ATOM 776 C C . VAL A 1 103 ? -3.447 3.193 2.514 1 98.38 103 VAL A C 1
ATOM 778 O O . VAL A 1 103 ? -2.627 2.273 2.471 1 98.38 103 VAL A O 1
ATOM 781 N N . ASN A 1 104 ? -4.648 3.018 2.404 1 98 104 ASN A N 1
ATOM 782 C CA . ASN A 1 104 ? -5.223 1.695 2.18 1 98 104 ASN A CA 1
ATOM 783 C C . ASN A 1 104 ? -4.719 0.684 3.205 1 98 104 ASN A C 1
ATOM 785 O O . ASN A 1 104 ? -4.363 -0.441 2.852 1 98 104 ASN A O 1
ATOM 789 N N . GLY A 1 105 ? -4.582 1.151 4.441 1 96.81 105 GLY A N 1
ATOM 790 C CA . GLY A 1 105 ? -4.215 0.274 5.539 1 96.81 105 GLY A CA 1
ATOM 791 C C . GLY A 1 105 ? -2.715 0.117 5.703 1 96.81 105 GLY A C 1
ATOM 792 O O . GLY A 1 105 ? -2.252 -0.536 6.641 1 96.81 105 GLY A O 1
ATOM 793 N N . ILE A 1 106 ? -1.949 0.683 4.848 1 97.81 106 ILE A N 1
ATOM 794 C CA . ILE A 1 106 ? -0.495 0.624 4.945 1 97.81 106 ILE A CA 1
ATOM 795 C C . ILE A 1 106 ? 0.017 1.816 5.75 1 97.81 106 ILE A C 1
ATOM 797 O O . ILE A 1 106 ? -0.238 2.969 5.395 1 97.81 106 ILE A O 1
ATOM 801 N N . ASN A 1 107 ? 0.784 1.521 6.723 1 97.62 107 ASN A N 1
ATOM 802 C CA . ASN A 1 107 ? 1.341 2.57 7.57 1 97.62 107 ASN A CA 1
ATOM 803 C C . ASN A 1 107 ? 2.514 3.273 6.891 1 97.62 107 ASN A C 1
ATOM 805 O O . ASN A 1 107 ? 3.523 2.641 6.578 1 97.62 107 ASN A O 1
ATOM 809 N N . LEU A 1 108 ? 2.387 4.523 6.758 1 98.25 108 LEU A N 1
ATOM 810 C CA . LEU A 1 108 ? 3.375 5.277 6 1 98.25 108 LEU A CA 1
ATOM 811 C C . LEU A 1 108 ? 4.504 5.766 6.902 1 98.25 108 LEU A C 1
ATOM 813 O O . LEU A 1 108 ? 5.57 6.148 6.422 1 98.25 108 LEU A O 1
ATOM 817 N N . THR A 1 109 ? 4.227 5.797 8.195 1 96.69 109 THR A N 1
ATOM 818 C CA . THR A 1 109 ? 5.148 6.457 9.109 1 96.69 109 THR A CA 1
ATOM 819 C C . THR A 1 109 ? 6.449 5.668 9.234 1 96.69 109 THR A C 1
ATOM 821 O O . THR A 1 109 ? 7.445 6.176 9.75 1 96.69 109 THR A O 1
ATOM 824 N N . LYS A 1 110 ? 6.484 4.504 8.68 1 94.81 110 LYS A N 1
ATOM 825 C CA . LYS A 1 110 ? 7.668 3.652 8.773 1 94.81 110 LYS A CA 1
ATOM 826 C C . LYS A 1 110 ? 8.344 3.484 7.414 1 94.81 110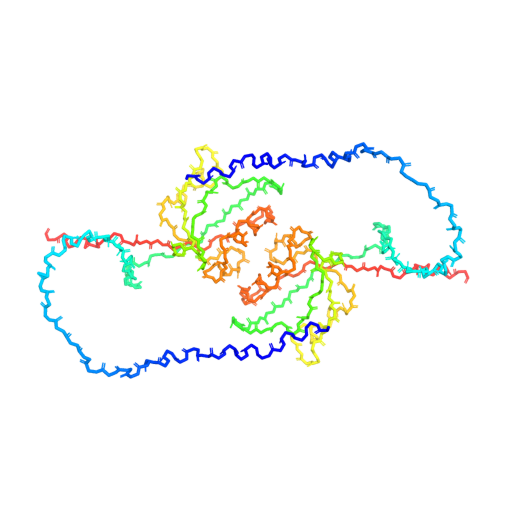 LYS A C 1
ATOM 828 O O . LYS A 1 110 ? 9.258 2.676 7.266 1 94.81 110 LYS A O 1
ATOM 833 N N . LEU A 1 111 ? 7.871 4.195 6.43 1 97.25 111 LEU A N 1
ATOM 834 C CA . LEU A 1 111 ? 8.383 4.074 5.07 1 97.25 111 LEU A CA 1
ATOM 835 C C . LEU A 1 111 ? 9.305 5.238 4.727 1 97.25 111 LEU A C 1
ATOM 837 O O . LEU A 1 111 ? 9.117 6.352 5.219 1 97.25 111 LEU A O 1
ATOM 841 N N . ARG A 1 112 ? 10.25 4.938 3.895 1 97.25 112 ARG A N 1
ATOM 842 C CA . ARG A 1 112 ? 11.086 5.988 3.32 1 97.25 112 ARG A CA 1
ATOM 843 C C . ARG A 1 112 ? 10.289 6.836 2.33 1 97.25 112 ARG A C 1
ATOM 845 O O . ARG A 1 112 ? 9.234 6.418 1.853 1 97.25 112 ARG A O 1
ATOM 852 N N . HIS A 1 113 ? 10.945 7.977 2.061 1 97.31 113 HIS A N 1
ATOM 853 C CA . HIS A 1 113 ? 10.242 8.914 1.189 1 97.31 113 HIS A CA 1
ATOM 854 C C . HIS A 1 113 ? 9.961 8.297 -0.176 1 97.31 113 HIS A C 1
ATOM 856 O O . HIS A 1 113 ? 8.836 8.352 -0.668 1 97.31 113 HIS A O 1
ATOM 862 N N . GLU A 1 114 ? 10.898 7.684 -0.794 1 96.31 114 GLU A N 1
ATOM 863 C CA . GLU A 1 114 ? 10.734 7.133 -2.135 1 96.31 114 GLU A CA 1
ATOM 864 C C . GLU A 1 114 ? 9.766 5.957 -2.135 1 96.31 114 GLU A C 1
ATOM 866 O O . GLU A 1 114 ? 9.039 5.742 -3.111 1 96.31 114 GLU A O 1
ATOM 871 N N . GLU A 1 115 ? 9.688 5.207 -1.049 1 97 115 GLU A N 1
ATOM 872 C CA . GLU A 1 115 ? 8.719 4.121 -0.913 1 97 115 GLU A CA 1
ATOM 873 C C . GLU A 1 115 ? 7.289 4.656 -0.878 1 97 115 GLU A C 1
ATOM 875 O O . GLU A 1 115 ? 6.383 4.059 -1.463 1 97 115 GLU A O 1
ATOM 880 N N . ILE A 1 116 ? 7.102 5.734 -0.17 1 98.06 116 ILE A N 1
ATOM 881 C CA . ILE A 1 116 ? 5.793 6.375 -0.076 1 98.06 116 ILE A CA 1
ATOM 882 C C . ILE A 1 116 ? 5.348 6.84 -1.461 1 98.06 116 ILE A C 1
ATOM 884 O O . ILE A 1 116 ? 4.207 6.602 -1.864 1 98.06 116 ILE A O 1
ATOM 888 N N . ILE A 1 117 ? 6.262 7.492 -2.168 1 97.19 117 ILE A N 1
ATOM 889 C CA . ILE A 1 117 ? 5.953 7.996 -3.502 1 97.19 117 ILE A CA 1
ATOM 890 C C . ILE A 1 117 ? 5.59 6.832 -4.422 1 97.19 117 ILE A C 1
ATOM 892 O O . ILE A 1 117 ? 4.602 6.898 -5.156 1 97.19 117 ILE A O 1
ATOM 896 N N . SER A 1 118 ? 6.383 5.828 -4.348 1 96.56 118 SER A N 1
ATOM 897 C CA . SER A 1 118 ? 6.117 4.652 -5.168 1 96.56 118 SER A CA 1
ATOM 898 C C . SER A 1 118 ? 4.75 4.055 -4.855 1 96.56 118 SER A C 1
ATOM 900 O O . SER A 1 118 ? 4.004 3.691 -5.766 1 96.56 118 SER A O 1
ATOM 902 N N . LEU A 1 119 ? 4.477 3.918 -3.625 1 96.62 119 LEU A N 1
ATOM 903 C CA . LEU A 1 119 ? 3.191 3.387 -3.182 1 96.62 119 LEU A CA 1
ATOM 904 C C . LEU A 1 119 ? 2.039 4.195 -3.766 1 96.62 119 LEU A C 1
ATOM 906 O O . LEU A 1 119 ? 1.103 3.629 -4.336 1 96.62 119 LEU A O 1
ATOM 910 N N . LEU A 1 120 ? 2.092 5.5 -3.721 1 97.19 120 LEU A N 1
ATOM 911 C CA . LEU A 1 120 ? 1.009 6.375 -4.16 1 97.19 120 LEU A CA 1
ATOM 912 C C . LEU A 1 120 ? 0.854 6.324 -5.676 1 97.19 120 LEU A C 1
ATOM 914 O O . LEU A 1 120 ? -0.257 6.449 -6.195 1 97.19 120 LEU A O 1
ATOM 918 N N . LYS A 1 121 ? 1.943 6.176 -6.371 1 95.81 121 LYS A N 1
ATOM 919 C CA . LYS A 1 121 ? 1.905 6.074 -7.828 1 95.81 121 LYS A CA 1
ATOM 920 C C . LYS A 1 121 ? 1.194 4.801 -8.273 1 95.81 121 LYS A C 1
ATOM 922 O O . LYS A 1 121 ? 0.619 4.754 -9.359 1 95.81 121 LYS A O 1
ATOM 927 N N . ASN A 1 122 ? 1.24 3.834 -7.402 1 96.88 122 ASN A N 1
ATOM 928 C CA . ASN A 1 122 ? 0.776 2.518 -7.824 1 96.88 122 ASN A CA 1
ATOM 929 C C . ASN A 1 122 ? -0.494 2.107 -7.082 1 96.88 122 ASN A C 1
ATOM 931 O O . ASN A 1 122 ? -0.894 0.942 -7.125 1 96.88 122 ASN A O 1
ATOM 935 N N . VAL A 1 123 ? -1.004 3.031 -6.434 1 97.12 123 VAL A N 1
ATOM 936 C CA . VAL A 1 123 ? -2.264 2.756 -5.75 1 97.12 123 VAL A CA 1
ATOM 937 C C . VAL A 1 123 ? -3.404 2.721 -6.766 1 97.12 123 VAL A C 1
ATOM 939 O O . VAL A 1 123 ? -3.396 3.471 -7.742 1 97.12 123 VAL A O 1
ATOM 942 N N . GLY A 1 124 ? -4.355 1.9 -6.523 1 96.31 124 GLY A N 1
ATOM 943 C CA . GLY A 1 124 ? -5.445 1.684 -7.457 1 96.31 124 G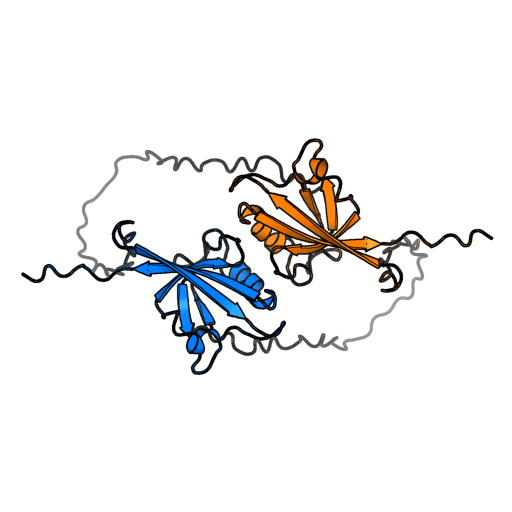LY A CA 1
ATOM 944 C C . GLY A 1 124 ? -6.48 2.795 -7.434 1 96.31 124 GLY A C 1
ATOM 945 O O . GLY A 1 124 ? -6.152 3.947 -7.145 1 96.31 124 GLY A O 1
ATOM 946 N N . GLU A 1 125 ? -7.734 2.471 -7.832 1 97.06 125 GLU A N 1
ATOM 947 C CA . GLU A 1 125 ? -8.805 3.441 -8.039 1 97.06 125 GLU A CA 1
ATOM 948 C C . GLU A 1 125 ? -9.312 4 -6.715 1 97.06 125 GLU A C 1
ATOM 950 O O . GLU A 1 125 ? -9.609 5.191 -6.609 1 97.06 125 GLU A O 1
ATOM 955 N N . ARG A 1 126 ? -9.438 3.166 -5.789 1 96.81 126 ARG A N 1
ATOM 956 C CA . ARG A 1 126 ? -9.945 3.609 -4.496 1 96.81 126 ARG A CA 1
ATOM 957 C C . ARG A 1 126 ? -8.805 3.844 -3.508 1 96.81 126 ARG A C 1
ATOM 959 O O . ARG A 1 126 ? -8.055 2.922 -3.189 1 96.81 126 ARG A O 1
ATOM 966 N N . VAL A 1 127 ? -8.711 5.113 -3.061 1 98.19 127 VAL A N 1
ATOM 967 C CA . VAL A 1 127 ? -7.645 5.496 -2.141 1 98.19 127 VAL A CA 1
ATOM 968 C C . VAL A 1 127 ? -8.242 5.973 -0.82 1 98.19 127 VAL A C 1
ATOM 970 O O . VAL A 1 127 ? -8.984 6.961 -0.789 1 98.19 127 VAL A O 1
ATOM 973 N N . VAL A 1 128 ? -7.922 5.242 0.251 1 98.25 128 VAL A N 1
ATOM 974 C CA . VAL A 1 128 ? -8.383 5.621 1.583 1 98.25 128 VAL A CA 1
ATOM 975 C C . VAL A 1 128 ? -7.207 6.129 2.414 1 98.25 128 VAL A C 1
ATOM 977 O O . VAL A 1 128 ? -6.273 5.375 2.707 1 98.25 128 VAL A O 1
ATOM 980 N N . LEU A 1 129 ? -7.242 7.352 2.805 1 98.38 129 LEU A N 1
ATOM 981 C CA . LEU A 1 129 ? -6.203 8 3.598 1 98.38 129 LEU A CA 1
ATOM 982 C C . LEU A 1 129 ? -6.641 8.148 5.051 1 98.38 129 LEU A C 1
ATOM 984 O O . LEU A 1 129 ? -7.773 8.555 5.32 1 98.38 129 LEU A O 1
ATOM 988 N N . GLU A 1 130 ? -5.844 7.75 5.875 1 98.19 130 GLU A N 1
ATOM 989 C CA . GLU A 1 130 ? -5.961 8.172 7.266 1 98.19 130 GLU A CA 1
ATOM 990 C C . GLU A 1 130 ? -5.133 9.43 7.535 1 98.19 130 GLU A C 1
ATOM 992 O O . GLU A 1 130 ? -3.902 9.391 7.449 1 98.19 130 GLU A O 1
ATOM 997 N N . VAL A 1 131 ? -5.801 10.461 7.895 1 98.06 131 VAL A N 1
ATOM 998 C CA . VAL A 1 131 ? -5.184 11.789 7.949 1 98.06 131 VAL A CA 1
ATOM 999 C C . VAL A 1 131 ? -5.195 12.305 9.383 1 98.06 131 VAL A C 1
ATOM 1001 O O . VAL A 1 131 ? -6.234 12.281 10.047 1 98.06 131 VAL A O 1
ATOM 1004 N N . GLU A 1 132 ? -4.051 12.703 9.789 1 96.69 132 GLU A N 1
ATOM 1005 C CA . GLU A 1 132 ? -3.889 13.312 11.102 1 96.69 132 GLU A CA 1
ATOM 1006 C C . GLU A 1 132 ? -3.605 14.812 10.984 1 96.69 132 GLU A C 1
ATOM 1008 O O . GLU A 1 132 ? -2.842 15.234 10.117 1 96.69 132 GLU A O 1
ATOM 1013 N N . TYR A 1 133 ? -4.281 15.555 11.836 1 94.19 133 TYR A N 1
ATOM 1014 C CA . TYR A 1 133 ? -4.094 17 11.789 1 94.19 133 TYR A CA 1
ATOM 1015 C C . TYR A 1 133 ? -4.113 17.594 13.188 1 94.19 133 TYR A C 1
ATOM 1017 O O . TYR A 1 133 ? -4.586 16.969 14.133 1 94.19 133 TYR A O 1
ATOM 1025 N N . GLU A 1 134 ? -3.451 18.703 13.289 1 88.12 134 GLU A N 1
ATOM 1026 C CA . GLU A 1 134 ? -3.398 19.406 14.57 1 88.12 134 GLU A CA 1
ATOM 1027 C C . GLU A 1 134 ? -4.652 20.25 14.797 1 88.12 134 GLU A C 1
ATOM 1029 O O . GLU A 1 134 ? -5.145 20.891 13.867 1 88.12 134 GLU A O 1
ATOM 1034 N N . LEU A 1 135 ? -5.188 20.047 15.961 1 88.12 135 LEU A N 1
ATOM 1035 C CA . LEU A 1 135 ? -6.344 20.844 16.344 1 88.12 135 LEU A CA 1
ATOM 1036 C C . LEU A 1 135 ? -5.91 22.219 16.859 1 88.12 135 LEU A C 1
ATOM 1038 O O . LEU A 1 135 ? -4.902 22.328 17.562 1 88.12 135 LEU A O 1
ATOM 1042 N N . PRO A 1 136 ? -6.586 23.281 16.375 1 77.31 136 PRO A N 1
ATOM 1043 C CA . PRO A 1 136 ? -6.254 24.609 16.906 1 77.31 136 PRO A CA 1
ATOM 1044 C C . PRO A 1 136 ? -6.453 24.703 18.422 1 77.31 136 PRO A C 1
ATOM 1046 O O . PRO A 1 136 ? -7.258 23.953 18.984 1 77.31 136 PRO A O 1
ATOM 1049 N N . PRO A 1 137 ? -5.52 25.406 19.156 1 72.31 137 PRO A N 1
ATOM 1050 C CA . PRO A 1 137 ? -5.715 25.547 20.594 1 72.31 137 PRO A CA 1
ATOM 1051 C C . PRO A 1 137 ? -7.129 26 20.969 1 72.31 137 PRO A C 1
ATOM 1053 O O . PRO A 1 137 ? -7.762 26.734 20.203 1 72.31 137 PRO A O 1
ATOM 1056 N N . SER A 1 138 ? -7.918 25.109 21.547 1 62.66 138 SER A N 1
ATOM 1057 C CA . SER A 1 138 ? -9.219 25.547 22.031 1 62.66 138 SER A CA 1
ATOM 1058 C C . SER A 1 138 ? -9.141 26.953 22.641 1 62.66 138 SER A C 1
ATOM 1060 O O . SER A 1 138 ? -8.375 27.188 23.578 1 62.66 138 SER A O 1
ATOM 1062 N N . GLY A 1 139 ? -8.883 27.922 22 1 54.72 139 GLY A N 1
ATOM 1063 C CA . GLY A 1 139 ? -8.977 29.234 22.609 1 54.72 139 GLY A CA 1
ATOM 1064 C C . GLY A 1 139 ? -10.008 29.297 23.719 1 54.72 139 GLY A C 1
ATOM 1065 O O . GLY A 1 139 ? -11.117 28.797 23.578 1 54.72 139 GLY A O 1
ATOM 1066 N N . ARG A 1 140 ? -9.711 29.203 25.109 1 48.16 140 ARG A N 1
ATOM 1067 C CA . ARG A 1 140 ? -10.594 29.719 26.156 1 48.16 140 ARG A CA 1
ATOM 1068 C C . ARG A 1 140 ? -11.211 31.062 25.75 1 48.16 140 ARG A C 1
ATOM 1070 O O . ARG A 1 140 ? -10.484 32 25.438 1 48.16 140 ARG A O 1
ATOM 1077 N N . ARG A 1 141 ? -12.32 31.062 24.953 1 45.12 141 ARG A N 1
ATOM 1078 C CA . ARG A 1 141 ? -13.156 32.25 25.172 1 45.12 141 ARG A CA 1
ATOM 1079 C C . ARG A 1 141 ? -13.172 32.656 26.641 1 45.12 141 ARG A C 1
ATOM 1081 O O . ARG A 1 141 ? -13.664 31.906 27.5 1 45.12 141 ARG A O 1
ATOM 1088 N N . GLY A 1 142 ? -12.07 32.969 27.188 1 34.81 142 GLY A N 1
ATOM 1089 C CA . GLY A 1 142 ? -12.344 33.969 28.188 1 34.81 142 GLY A CA 1
ATOM 1090 C C . GLY A 1 142 ? -13.047 35.188 27.625 1 34.81 142 GLY A C 1
ATOM 1091 O O . GLY A 1 142 ? -13.039 35.406 26.422 1 34.81 142 GLY A O 1
ATOM 1092 N N . ARG B 1 1 ? 8.633 21.766 -3.422 1 20.91 1 ARG B N 1
ATOM 1093 C CA . ARG B 1 1 ? 7.23 21.875 -3.812 1 20.91 1 ARG B CA 1
ATOM 1094 C C . ARG B 1 1 ? 6.797 20.672 -4.641 1 20.91 1 ARG B C 1
ATOM 1096 O O . ARG B 1 1 ? 7.574 20.156 -5.445 1 20.91 1 ARG B O 1
ATOM 1103 N N . ILE B 1 2 ? 5.812 19.828 -4.348 1 23.34 2 ILE B N 1
ATOM 1104 C CA . ILE B 1 2 ? 6.137 18.422 -4.594 1 23.34 2 ILE B CA 1
ATOM 1105 C C . ILE B 1 2 ? 6.16 18.156 -6.094 1 23.34 2 ILE B C 1
ATOM 1107 O O . ILE B 1 2 ? 5.113 17.953 -6.711 1 23.34 2 ILE B O 1
ATOM 1111 N N . CYS B 1 3 ? 6.875 19.062 -6.879 1 22.59 3 CYS B N 1
ATOM 1112 C CA . CYS B 1 3 ? 7.062 18.938 -8.32 1 22.59 3 CYS B CA 1
ATOM 1113 C C . CYS B 1 3 ? 7.477 17.531 -8.703 1 22.59 3 CYS B C 1
ATOM 1115 O O . CYS B 1 3 ? 8.586 17.094 -8.391 1 22.59 3 CYS B O 1
ATOM 1117 N N . ILE B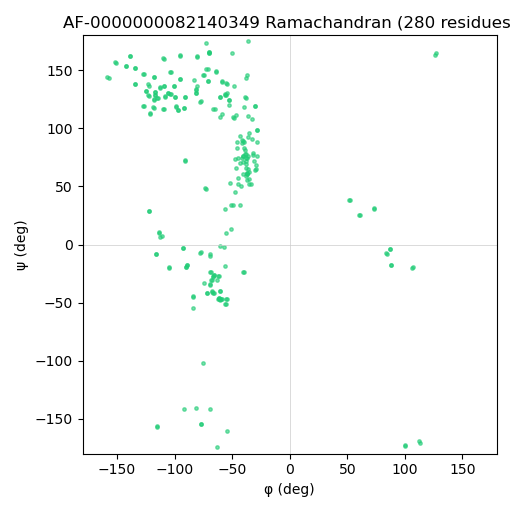 1 4 ? 6.473 16.703 -8.438 1 32.03 4 ILE B N 1
ATOM 1118 C CA . ILE B 1 4 ? 6.688 15.406 -9.055 1 32.03 4 ILE B CA 1
ATOM 1119 C C . ILE B 1 4 ? 7.027 15.586 -10.531 1 32.03 4 ILE B C 1
ATOM 1121 O O . ILE B 1 4 ? 6.137 15.766 -11.367 1 32.03 4 ILE B O 1
ATOM 1125 N N . TRP B 1 5 ? 7.77 16.75 -10.758 1 27.33 5 TRP B N 1
ATOM 1126 C CA . TRP B 1 5 ? 8.125 17.047 -12.141 1 27.33 5 TRP B CA 1
ATOM 1127 C C . TRP B 1 5 ? 8.461 15.773 -12.898 1 27.33 5 TRP B C 1
ATOM 1129 O O . TRP B 1 5 ? 8.852 14.773 -12.297 1 27.33 5 TRP B O 1
ATOM 1139 N N . ALA B 1 6 ? 7.984 15.922 -14.211 1 28.06 6 ALA B N 1
ATOM 1140 C CA . ALA B 1 6 ? 8.25 15.055 -15.359 1 28.06 6 ALA B CA 1
ATOM 1141 C C . ALA B 1 6 ? 9.672 14.5 -15.312 1 28.06 6 ALA B C 1
ATOM 1143 O O . ALA B 1 6 ? 10.641 15.258 -15.398 1 28.06 6 ALA B O 1
ATOM 1144 N N . TYR B 1 7 ? 9.828 13.734 -14.203 1 25.94 7 TYR B N 1
ATOM 1145 C CA . TYR B 1 7 ? 11.094 13.008 -14.305 1 25.94 7 TYR B CA 1
ATOM 1146 C C . TYR B 1 7 ? 11.359 12.578 -15.742 1 25.94 7 TYR B C 1
ATOM 1148 O O . TYR B 1 7 ? 10.648 11.734 -16.281 1 25.94 7 TYR B O 1
ATOM 1156 N N . ASN B 1 8 ? 11.445 13.695 -16.469 1 28.44 8 ASN B N 1
ATOM 1157 C CA . ASN B 1 8 ? 12.031 13.336 -17.766 1 28.44 8 ASN B CA 1
ATOM 1158 C C . ASN B 1 8 ? 13.203 12.375 -17.594 1 28.44 8 ASN B C 1
ATOM 1160 O O . ASN B 1 8 ? 14.305 12.797 -17.234 1 28.44 8 ASN B O 1
ATOM 1164 N N . SER B 1 9 ? 13.102 11.539 -16.625 1 27.45 9 SER B N 1
ATOM 1165 C CA . SER B 1 9 ? 14.312 10.719 -16.719 1 27.45 9 SER B CA 1
ATOM 1166 C C . SER B 1 9 ? 14.633 10.375 -18.172 1 27.45 9 SER B C 1
ATOM 1168 O O . SER B 1 9 ? 13.773 9.875 -18.906 1 27.45 9 SER B O 1
ATOM 1170 N N . PRO B 1 10 ? 15.375 11.32 -18.719 1 28.38 10 PRO B N 1
ATOM 1171 C CA . PRO B 1 10 ? 15.852 10.938 -20.047 1 28.38 10 PRO B CA 1
ATOM 1172 C C . PRO B 1 10 ? 16.109 9.43 -20.172 1 28.38 10 PRO B C 1
ATOM 1174 O O . PRO B 1 10 ? 16.609 8.812 -19.234 1 28.38 10 PRO B O 1
ATOM 1177 N N . VAL B 1 11 ? 15.047 8.719 -20.594 1 28.25 11 VAL B N 1
ATOM 1178 C CA . VAL B 1 11 ? 15.281 7.391 -21.141 1 28.25 11 VAL B CA 1
ATOM 1179 C C . VAL B 1 11 ? 16.672 7.336 -21.766 1 28.25 11 VAL B C 1
ATOM 1181 O O . VAL B 1 11 ? 17.031 8.203 -22.578 1 28.25 11 VAL B O 1
ATOM 1184 N N . PHE B 1 12 ? 17.641 7.242 -20.797 1 29.05 12 PHE B N 1
ATOM 1185 C CA . PHE B 1 12 ? 19 6.875 -21.188 1 29.05 12 PHE B CA 1
ATOM 1186 C C . PHE B 1 12 ? 18.984 5.984 -22.422 1 29.05 12 PHE B C 1
ATOM 1188 O O . PHE B 1 12 ? 18.359 4.918 -22.422 1 29.05 12 PHE B O 1
ATOM 1195 N N . SER B 1 13 ? 18.562 6.699 -23.5 1 26.55 13 SER B N 1
ATOM 1196 C CA . SER B 1 13 ? 18.844 6.035 -24.766 1 26.55 13 SER B CA 1
ATOM 1197 C C . SER B 1 13 ? 20.172 5.285 -24.719 1 26.55 13 SER B C 1
ATOM 1199 O O . SER B 1 13 ? 21.203 5.852 -24.344 1 26.55 13 SER B O 1
ATOM 1201 N N . PRO B 1 14 ? 20.031 4.082 -24.375 1 29.3 14 PRO B N 1
ATOM 1202 C CA . PRO B 1 14 ? 21.266 3.309 -24.469 1 29.3 14 PRO B CA 1
ATOM 1203 C C . PRO B 1 14 ? 22.141 3.736 -25.641 1 29.3 14 PRO B C 1
ATOM 1205 O O . PRO B 1 14 ? 21.734 3.623 -26.797 1 29.3 14 PRO B O 1
ATOM 1208 N N . PHE B 1 15 ? 22.438 5.086 -25.578 1 26.78 15 PHE B N 1
ATOM 1209 C CA . PHE B 1 15 ? 23.375 5.387 -26.656 1 26.78 15 PHE B CA 1
ATOM 1210 C C . PHE B 1 15 ? 24.453 4.312 -26.75 1 26.78 15 PHE B C 1
ATOM 1212 O O . PHE B 1 15 ? 25.281 4.172 -25.844 1 26.78 15 PHE B O 1
ATOM 1219 N N . LEU B 1 16 ? 23.969 3.213 -27.188 1 27.95 16 LEU B N 1
ATOM 1220 C CA . LEU B 1 16 ? 24.953 2.209 -27.562 1 27.95 16 LEU B CA 1
ATOM 1221 C C . LEU B 1 16 ? 26.125 2.852 -28.281 1 27.95 16 LEU B C 1
ATOM 1223 O O . LEU B 1 16 ? 25.969 3.436 -29.359 1 27.95 16 LEU B O 1
ATOM 1227 N N . PRO B 1 17 ? 26.922 3.586 -27.516 1 24.97 17 PRO B N 1
ATOM 1228 C CA . PRO B 1 17 ? 28.047 4.066 -28.328 1 24.97 17 PRO B CA 1
ATOM 1229 C C . PRO B 1 17 ? 28.516 3.031 -29.344 1 24.97 17 PRO B C 1
ATOM 1231 O O . PRO B 1 17 ? 28.281 1.835 -29.172 1 24.97 17 PRO B O 1
ATOM 1234 N N . ASP B 1 18 ? 28.922 3.594 -30.438 1 24.36 18 ASP B N 1
ATOM 1235 C CA . ASP B 1 18 ? 29.344 2.979 -31.703 1 24.36 18 ASP B CA 1
ATOM 1236 C C . ASP B 1 18 ? 30.594 2.121 -31.5 1 24.36 18 ASP B C 1
ATOM 1238 O O . ASP B 1 18 ? 30.906 1.268 -32.312 1 24.36 18 ASP B O 1
ATOM 1242 N N . ASP B 1 19 ? 31.469 2.572 -30.469 1 25.53 19 ASP B N 1
ATOM 1243 C CA . ASP B 1 19 ? 32.812 2.523 -31.078 1 25.53 19 ASP B CA 1
ATOM 1244 C C . ASP B 1 19 ? 33.094 1.135 -31.641 1 25.53 19 ASP B C 1
ATOM 1246 O O . ASP B 1 19 ? 32.406 0.166 -31.297 1 25.53 19 ASP B O 1
ATOM 1250 N N . GLY B 1 20 ? 34.594 0.937 -31.812 1 23.22 20 GLY B N 1
ATOM 1251 C CA . GLY B 1 20 ? 35.562 0.487 -32.812 1 23.22 20 GLY B CA 1
ATOM 1252 C C . GLY B 1 20 ? 35.688 -1.023 -32.875 1 23.22 20 GLY B C 1
ATOM 1253 O O . GLY B 1 20 ? 35.031 -1.74 -32.125 1 23.22 20 GLY B O 1
ATOM 1254 N N . PRO B 1 21 ? 37.062 -1.435 -33.062 1 26.34 21 PRO B N 1
ATOM 1255 C CA . PRO B 1 21 ? 37.531 -2.35 -34.125 1 26.34 21 PRO B CA 1
ATOM 1256 C C . PRO B 1 21 ? 37.344 -3.818 -33.719 1 26.34 21 PRO B C 1
ATOM 1258 O O . PRO B 1 21 ? 37.062 -4.652 -34.594 1 26.34 21 PRO B O 1
ATOM 1261 N N . TYR B 1 22 ? 37.938 -4.172 -32.5 1 23.56 22 TYR B N 1
ATOM 1262 C CA . TYR B 1 22 ? 39 -5.164 -32.5 1 23.56 22 TYR B CA 1
ATOM 1263 C C . TYR B 1 22 ? 38.469 -6.562 -32.75 1 23.56 22 TYR B C 1
ATOM 1265 O O . TYR B 1 22 ? 37.281 -6.816 -32.531 1 23.56 22 TYR B O 1
ATOM 1273 N N . SER B 1 23 ? 39.594 -7.5 -32.906 1 25.06 23 SER B N 1
ATOM 1274 C CA . SER B 1 23 ? 40 -8.625 -33.719 1 25.06 23 SER B CA 1
ATOM 1275 C C . SER B 1 23 ? 39.281 -9.906 -33.344 1 25.06 23 SER B C 1
ATOM 1277 O O . SER B 1 23 ? 38.594 -10.516 -34.156 1 25.06 23 SER B O 1
ATOM 1279 N N . LYS B 1 24 ? 40.125 -10.68 -32.594 1 26.86 24 LYS B N 1
ATOM 1280 C CA . LYS B 1 24 ? 40.531 -12.031 -32.969 1 26.86 24 LYS B CA 1
ATOM 1281 C C . LYS B 1 24 ? 39.438 -13.047 -32.594 1 26.86 24 LYS B C 1
ATOM 1283 O O . LYS B 1 24 ? 38.781 -12.93 -31.562 1 26.86 24 LYS B O 1
ATOM 1288 N N . GLY B 1 25 ? 39.25 -13.898 -33.562 1 24.16 25 GLY B N 1
ATOM 1289 C CA . GLY B 1 25 ? 38.344 -14.977 -33.906 1 24.16 25 GLY B CA 1
ATOM 1290 C C . GLY B 1 25 ? 38.281 -16.078 -32.844 1 24.16 25 GLY B C 1
ATOM 1291 O O . GLY B 1 25 ? 37.656 -17.109 -33.062 1 24.16 25 GLY B O 1
ATOM 1292 N N . ASN B 1 26 ? 39.344 -16.125 -31.938 1 24.72 26 ASN B N 1
ATOM 1293 C CA . ASN B 1 26 ? 39.438 -17.547 -31.641 1 24.72 26 ASN B CA 1
ATOM 1294 C C . ASN B 1 26 ? 38.125 -18.094 -31.047 1 24.72 26 ASN B C 1
ATOM 1296 O O . ASN B 1 26 ? 37.531 -17.469 -30.172 1 24.72 26 ASN B O 1
ATOM 1300 N N . LYS B 1 27 ? 37.625 -18.844 -31.844 1 27.39 27 LYS B N 1
ATOM 1301 C CA . LYS B 1 27 ? 36.375 -19.609 -31.766 1 27.39 27 LYS B CA 1
ATOM 1302 C C . LYS B 1 27 ? 36.312 -20.391 -30.469 1 27.39 27 LYS B C 1
ATOM 1304 O O . LYS B 1 27 ? 36.531 -21.609 -30.453 1 27.39 27 LYS B O 1
ATOM 1309 N N . ASP B 1 28 ? 37.219 -20.141 -29.344 1 27.95 28 ASP B N 1
ATOM 1310 C CA . ASP B 1 28 ? 37.031 -21.281 -28.438 1 27.95 28 ASP B CA 1
ATOM 1311 C C . ASP B 1 28 ? 35.562 -21.547 -28.172 1 27.95 28 ASP B C 1
ATOM 1313 O O . AS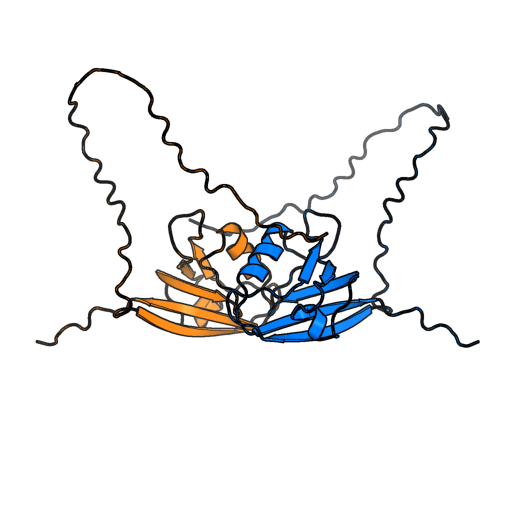P B 1 28 ? 34.75 -20.625 -28.25 1 27.95 28 ASP B O 1
ATOM 1317 N N . SER B 1 29 ? 35.312 -22.812 -28.234 1 31.67 29 SER B N 1
ATOM 1318 C CA . SER B 1 29 ? 34.094 -23.594 -28.047 1 31.67 29 SER B CA 1
ATOM 1319 C C . SER B 1 29 ? 33.406 -23.25 -26.719 1 31.67 29 SER B C 1
ATOM 1321 O O . SER B 1 29 ? 33.969 -23.547 -25.641 1 31.67 29 SER B O 1
ATOM 1323 N N . GLN B 1 30 ? 33.156 -22.016 -26.484 1 27.55 30 GLN B N 1
ATOM 1324 C CA . GLN B 1 30 ? 32.438 -21.734 -25.234 1 27.55 30 GLN B CA 1
ATOM 1325 C C . GLN B 1 30 ? 31.312 -22.719 -25.031 1 27.55 30 GLN B C 1
ATOM 1327 O O . GLN B 1 30 ? 30.562 -23.031 -25.953 1 27.55 30 GLN B O 1
ATOM 1332 N N . GLY B 1 31 ? 31.625 -23.797 -24.297 1 31.81 31 GLY B N 1
ATOM 1333 C CA . GLY B 1 31 ? 30.578 -24.547 -23.625 1 31.81 31 GLY B CA 1
ATOM 1334 C C . GLY B 1 31 ? 29.375 -23.703 -23.266 1 31.81 31 GLY B C 1
ATOM 1335 O O . GLY B 1 31 ? 29.516 -22.625 -22.703 1 31.81 31 GLY B O 1
ATOM 1336 N N . THR B 1 32 ? 28.547 -23.672 -24.188 1 31.98 32 THR B N 1
ATOM 1337 C CA . THR B 1 32 ? 27.234 -23.047 -24.062 1 31.98 32 THR B CA 1
ATOM 1338 C C . THR B 1 32 ? 26.625 -23.359 -22.703 1 31.98 32 THR B C 1
ATOM 1340 O O . THR B 1 32 ? 26.312 -24.516 -22.422 1 31.98 32 THR B O 1
ATOM 1343 N N . ASP B 1 33 ? 27.281 -22.953 -21.547 1 31.95 33 ASP B N 1
ATOM 1344 C CA . ASP B 1 33 ? 26.359 -22.922 -20.438 1 31.95 33 ASP B CA 1
ATOM 1345 C C . ASP B 1 33 ? 24.984 -22.406 -20.875 1 31.95 33 ASP B C 1
ATOM 1347 O O . ASP B 1 33 ? 24.859 -21.266 -21.297 1 31.95 33 ASP B O 1
ATOM 1351 N N . ASN B 1 34 ? 24.281 -23.234 -21.547 1 28.34 34 ASN B N 1
ATOM 1352 C CA . ASN B 1 34 ? 22.859 -22.984 -21.719 1 28.34 34 ASN B CA 1
ATOM 1353 C C . ASN B 1 34 ? 22.203 -22.5 -20.422 1 28.34 34 ASN B C 1
ATOM 1355 O O . ASN B 1 34 ? 21.969 -23.297 -19.516 1 28.34 34 ASN B O 1
ATOM 1359 N N . SER B 1 35 ? 22.766 -21.484 -19.75 1 34.06 35 SER B N 1
ATOM 1360 C CA . SER B 1 35 ? 21.891 -20.844 -18.781 1 34.06 35 SER B CA 1
ATOM 1361 C C . SER B 1 35 ? 20.453 -20.75 -19.297 1 34.06 35 SER B C 1
ATOM 1363 O O . SER B 1 35 ? 20.188 -20.047 -20.281 1 34.06 35 SER B O 1
ATOM 1365 N N . LEU B 1 36 ? 19.828 -21.875 -19.328 1 29.42 36 LEU B N 1
ATOM 1366 C CA . LEU B 1 36 ? 18.391 -21.797 -19.469 1 29.42 36 LEU B CA 1
ATOM 1367 C C . LEU B 1 36 ? 17.828 -20.562 -18.766 1 29.42 36 LEU B C 1
ATOM 1369 O O . LEU B 1 36 ? 17.828 -20.5 -17.531 1 29.42 36 LEU B O 1
ATOM 1373 N N . THR B 1 37 ? 18.391 -19.375 -19.062 1 34.44 37 THR B N 1
ATOM 1374 C CA . THR B 1 37 ? 17.5 -18.297 -18.672 1 34.44 37 THR B CA 1
ATOM 1375 C C . THR B 1 37 ? 16.047 -18.672 -18.938 1 34.44 37 THR B C 1
ATOM 1377 O O . THR B 1 37 ? 15.602 -18.734 -20.078 1 34.44 37 THR B O 1
ATOM 1380 N N . SER B 1 38 ? 15.609 -19.75 -18.281 1 35.38 38 SER B N 1
ATOM 1381 C CA . SER B 1 38 ? 14.172 -19.984 -18.328 1 35.38 38 SER B CA 1
ATOM 1382 C C . SER B 1 38 ? 13.398 -18.672 -18.453 1 35.38 38 SER B C 1
ATOM 1384 O O . SER B 1 38 ? 13.391 -17.859 -17.531 1 35.38 38 SER B O 1
ATOM 1386 N N . ARG B 1 39 ? 13.594 -18.016 -19.531 1 37.75 39 ARG B N 1
ATOM 1387 C CA . ARG B 1 39 ? 12.664 -16.938 -19.828 1 37.75 39 ARG B CA 1
ATOM 1388 C C . ARG B 1 39 ? 11.234 -17.328 -19.453 1 37.75 39 ARG B C 1
ATOM 1390 O O . ARG B 1 39 ? 10.711 -18.328 -19.969 1 37.75 39 ARG B O 1
ATOM 1397 N N . ARG B 1 40 ? 10.898 -17.281 -18.234 1 40.12 40 ARG B N 1
ATOM 1398 C CA . ARG B 1 40 ? 9.523 -17.422 -17.766 1 40.12 40 ARG B CA 1
ATOM 1399 C C . ARG B 1 40 ? 8.539 -16.891 -18.797 1 40.12 40 ARG B C 1
ATOM 1401 O O . ARG B 1 40 ? 8.555 -15.703 -19.125 1 40.12 40 ARG B O 1
ATOM 1408 N N . GLN B 1 41 ? 8.359 -17.578 -19.875 1 38.31 41 GLN B N 1
ATOM 1409 C CA . GLN B 1 41 ? 7.316 -17.297 -20.859 1 38.31 41 GLN B CA 1
ATOM 1410 C C . GLN B 1 41 ? 6.09 -16.672 -20.203 1 38.31 41 GLN B C 1
ATOM 1412 O O . GLN B 1 41 ? 5.746 -17.016 -19.062 1 38.31 41 GLN B O 1
ATOM 1417 N N . SER B 1 42 ? 5.715 -15.539 -20.531 1 43.62 42 SER B N 1
ATOM 1418 C CA . SER B 1 42 ? 4.426 -14.93 -20.234 1 43.62 42 SER B CA 1
ATOM 1419 C C . SER B 1 42 ? 3.289 -15.93 -20.375 1 43.62 42 SER B C 1
ATOM 1421 O O . SER B 1 42 ? 3.221 -16.656 -21.375 1 43.62 42 SER B O 1
ATOM 1423 N N . ILE B 1 43 ? 2.891 -16.703 -19.406 1 52.06 43 ILE B N 1
ATOM 1424 C CA . ILE B 1 43 ? 1.722 -17.562 -19.391 1 52.06 43 ILE B CA 1
ATOM 1425 C C . ILE B 1 43 ? 0.602 -16.938 -20.219 1 52.06 43 ILE B C 1
ATOM 1427 O O . ILE B 1 43 ? 0.237 -15.773 -19.984 1 52.06 43 ILE B O 1
ATOM 1431 N N . PRO B 1 44 ? 0.297 -17.453 -21.344 1 56.66 44 PRO B N 1
ATOM 1432 C CA . PRO B 1 44 ? -0.864 -16.891 -22.047 1 56.66 44 PRO B CA 1
ATOM 1433 C C . PRO B 1 44 ? -2.002 -16.516 -21.094 1 56.66 44 PRO B C 1
ATOM 1435 O O . PRO B 1 44 ? -2.213 -17.188 -20.078 1 56.66 44 PRO B O 1
ATOM 1438 N N . GLU B 1 45 ? -2.5 -15.242 -21.141 1 60.09 45 GLU B N 1
ATOM 1439 C CA . GLU B 1 45 ? -3.594 -14.719 -20.328 1 60.09 45 GLU B CA 1
ATOM 1440 C C . GLU B 1 45 ? -4.711 -15.742 -20.172 1 60.09 45 GLU B C 1
ATOM 1442 O O . GLU B 1 45 ? -5.402 -15.773 -19.156 1 60.09 45 GLU B O 1
ATOM 1447 N N . ASP B 1 46 ? -4.68 -16.703 -21.281 1 63.88 46 ASP B N 1
ATOM 1448 C CA . ASP B 1 46 ? -5.754 -17.688 -21.297 1 63.88 46 ASP B CA 1
ATOM 1449 C C . ASP B 1 46 ? -5.5 -18.797 -20.266 1 63.88 46 ASP B C 1
ATOM 1451 O O . ASP B 1 46 ? -6.363 -19.641 -20.047 1 63.88 46 ASP B O 1
ATOM 1455 N N . LEU B 1 47 ? -4.344 -18.734 -19.672 1 74.25 47 LEU B N 1
ATOM 1456 C CA . LEU B 1 47 ? -4.031 -19.812 -18.734 1 74.25 47 LEU B CA 1
ATOM 1457 C C . LEU B 1 47 ? -3.73 -19.266 -17.344 1 74.25 47 LEU B C 1
ATOM 1459 O O . LEU B 1 47 ? -2.924 -19.828 -16.609 1 74.25 47 LEU B O 1
ATOM 1463 N N . ARG B 1 48 ? -4.398 -18.078 -17.078 1 86.56 48 ARG B N 1
ATOM 1464 C CA . ARG B 1 48 ? -4.121 -17.531 -15.75 1 86.56 48 ARG B CA 1
ATOM 1465 C C . ARG B 1 48 ? -5.406 -17.359 -14.953 1 86.56 48 ARG B C 1
ATOM 1467 O O . ARG B 1 48 ? -6.438 -16.969 -15.508 1 86.56 48 ARG B O 1
ATOM 1474 N N . GLY B 1 49 ? -5.426 -17.906 -13.719 1 92.94 49 GLY B N 1
ATOM 1475 C CA . GLY B 1 49 ? -6.496 -17.609 -12.789 1 92.94 49 GLY B CA 1
ATOM 1476 C C . GLY B 1 49 ? -6.152 -16.484 -11.828 1 92.94 49 GLY B C 1
ATOM 1477 O O . GLY B 1 49 ? -4.977 -16.25 -11.539 1 92.94 49 GLY B O 1
ATOM 1478 N N . VAL B 1 50 ? -7.148 -15.688 -11.547 1 95.25 50 VAL B N 1
ATOM 1479 C CA . VAL B 1 50 ? -6.988 -14.625 -10.562 1 95.25 50 VAL B CA 1
ATOM 1480 C C . VAL B 1 50 ? -7.93 -14.867 -9.383 1 95.25 50 VAL B C 1
ATOM 1482 O O . VAL B 1 50 ? -9.094 -15.242 -9.578 1 95.25 50 VAL B O 1
ATOM 1485 N N . THR B 1 51 ? -7.449 -14.797 -8.141 1 95.94 51 THR B N 1
ATOM 1486 C CA . THR B 1 51 ? -8.289 -14.906 -6.957 1 95.94 51 THR B CA 1
ATOM 1487 C C . THR B 1 51 ? -7.941 -13.828 -5.941 1 95.94 51 THR B C 1
ATOM 1489 O O . THR B 1 51 ? -6.809 -13.336 -5.914 1 95.94 51 THR B O 1
ATOM 1492 N N . ILE B 1 52 ? -8.922 -13.438 -5.129 1 97.69 52 ILE B N 1
ATOM 1493 C CA . ILE B 1 52 ? -8.734 -12.5 -4.031 1 97.69 52 ILE B CA 1
ATOM 1494 C C . ILE B 1 52 ? -8.617 -13.258 -2.713 1 97.69 52 ILE B C 1
ATOM 1496 O O . ILE B 1 52 ? -9.445 -14.125 -2.41 1 97.69 52 ILE B O 1
ATOM 1500 N N . VAL B 1 53 ? -7.559 -12.977 -1.987 1 98.19 53 VAL B N 1
ATOM 1501 C CA . VAL B 1 53 ? -7.34 -13.602 -0.688 1 98.19 53 VAL B CA 1
ATOM 1502 C C . VAL B 1 53 ? -7.32 -12.539 0.404 1 98.19 53 VAL B C 1
ATOM 1504 O O . VAL B 1 53 ? -6.531 -11.594 0.346 1 98.19 53 VAL B O 1
ATOM 1507 N N . GLU B 1 54 ? -8.18 -12.766 1.364 1 97.88 54 GLU B N 1
ATOM 1508 C CA . GLU B 1 54 ? -8.234 -11.852 2.504 1 97.88 54 GLU B CA 1
ATOM 1509 C C . GLU B 1 54 ? -7.66 -12.508 3.758 1 97.88 54 GLU B C 1
ATOM 1511 O O . GLU B 1 54 ? -8.062 -13.609 4.133 1 97.88 54 GLU B O 1
ATOM 1516 N N . LEU B 1 55 ? -6.734 -11.797 4.363 1 98 55 LEU B N 1
ATOM 1517 C CA . LEU B 1 55 ? -6.133 -12.25 5.613 1 98 55 LEU B CA 1
ATOM 1518 C C . LEU B 1 55 ? -6.316 -11.203 6.711 1 98 55 LEU B C 1
ATOM 1520 O O . LEU B 1 55 ? -6.16 -10.008 6.469 1 98 55 LEU B O 1
ATOM 1524 N N . ILE B 1 56 ? -6.648 -11.734 7.895 1 97.19 56 ILE B N 1
ATOM 1525 C CA . ILE B 1 56 ? -6.801 -10.852 9.055 1 97.19 56 ILE B CA 1
ATOM 1526 C C . ILE B 1 56 ? -5.738 -11.188 10.094 1 97.19 56 ILE B C 1
ATOM 1528 O O . ILE B 1 56 ? -5.594 -12.344 10.492 1 97.19 56 ILE B O 1
ATOM 1532 N N . LYS B 1 57 ? -5.066 -10.141 10.43 1 96.81 57 LYS B N 1
ATOM 1533 C CA . LYS B 1 57 ? -4 -10.32 11.406 1 96.81 57 LYS B CA 1
ATOM 1534 C C . LYS B 1 57 ? -3.986 -9.18 12.422 1 96.81 57 LYS B C 1
ATOM 1536 O O . LYS B 1 57 ? -4.629 -8.148 12.211 1 96.81 57 LYS B O 1
ATOM 1541 N N . LYS B 1 58 ? -3.266 -9.562 13.508 1 95 58 LYS B N 1
ATOM 1542 C CA . LYS B 1 58 ? -2.951 -8.453 14.406 1 95 58 LYS B CA 1
ATOM 1543 C C . LYS B 1 58 ? -1.916 -7.516 13.781 1 95 58 LYS B C 1
ATOM 1545 O O . LYS B 1 58 ? -0.981 -7.969 13.117 1 95 58 LYS B O 1
ATOM 1550 N N . GLU B 1 59 ? -2.115 -6.172 14.008 1 90.19 59 GLU B N 1
ATOM 1551 C CA . GLU B 1 59 ? -1.126 -5.227 13.492 1 90.19 59 GLU B CA 1
ATOM 1552 C C . GLU B 1 59 ? 0.274 -5.57 14 1 90.19 59 GLU B C 1
ATOM 1554 O O . GLU B 1 59 ? 0.455 -5.902 15.172 1 90.19 59 GLU B O 1
ATOM 1559 N N . GLY B 1 60 ? 1.249 -5.477 13.156 1 88.19 60 GLY B N 1
ATOM 1560 C CA . GLY B 1 60 ? 2.615 -5.777 13.555 1 88.19 60 GLY B CA 1
ATOM 1561 C C . GLY B 1 60 ? 2.975 -7.242 13.398 1 88.19 60 GLY B C 1
ATOM 1562 O O . GLY B 1 60 ? 4.152 -7.602 13.414 1 88.19 60 GLY B O 1
ATOM 1563 N N . SER B 1 61 ? 1.948 -8.07 13.289 1 94.75 61 SER B N 1
ATOM 1564 C CA . SER B 1 61 ? 2.215 -9.492 13.086 1 94.75 61 SER B CA 1
ATOM 1565 C C . SER B 1 61 ? 2.533 -9.797 11.625 1 94.75 61 SER B C 1
ATOM 1567 O O . SER B 1 61 ? 2.254 -8.984 10.742 1 94.75 61 SER B O 1
ATOM 1569 N N . THR B 1 62 ? 3.115 -10.906 11.461 1 95 62 THR B N 1
ATOM 1570 C CA . THR B 1 62 ? 3.541 -11.266 10.109 1 95 62 THR B CA 1
ATOM 1571 C C . THR B 1 62 ? 2.49 -12.133 9.422 1 95 62 THR B C 1
ATOM 1573 O O . THR B 1 62 ? 1.641 -12.734 10.086 1 95 62 THR B O 1
ATOM 1576 N N . LEU B 1 63 ? 2.564 -12.234 8.141 1 97 63 LEU B N 1
ATOM 1577 C CA . LEU B 1 63 ? 1.637 -13.016 7.336 1 97 63 LEU B CA 1
ATOM 1578 C C . LEU B 1 63 ? 2.133 -14.453 7.184 1 97 63 LEU B C 1
ATOM 1580 O O . LEU B 1 63 ? 1.364 -15.344 6.812 1 97 63 LEU B O 1
ATOM 1584 N N . GLY B 1 64 ? 3.404 -14.656 7.457 1 97.69 64 GLY B N 1
ATOM 1585 C CA . GLY B 1 64 ? 3.99 -15.969 7.215 1 97.69 64 GLY B CA 1
ATOM 1586 C C . GLY B 1 64 ? 4.203 -16.266 5.742 1 97.69 64 GLY B C 1
ATOM 1587 O O . GLY B 1 64 ? 4.031 -17.406 5.305 1 97.69 64 GLY B O 1
ATOM 1588 N N . LEU B 1 65 ? 4.457 -15.266 4.984 1 97 65 LEU B N 1
ATOM 1589 C CA . LEU B 1 65 ? 4.645 -15.352 3.539 1 97 65 LEU B CA 1
ATOM 1590 C C . LEU B 1 65 ? 5.984 -14.75 3.129 1 97 65 LEU B C 1
ATOM 1592 O O . LEU B 1 65 ? 6.406 -13.727 3.68 1 97 65 LEU B O 1
ATOM 1596 N N . THR B 1 66 ? 6.707 -15.438 2.34 1 97.44 66 THR B N 1
ATOM 1597 C CA . THR B 1 66 ? 7.895 -14.867 1.719 1 97.44 66 THR B CA 1
ATOM 1598 C C . THR B 1 66 ? 7.648 -14.578 0.24 1 97.44 66 THR B C 1
ATOM 1600 O O . THR B 1 66 ? 7.09 -15.414 -0.475 1 97.44 66 THR B O 1
ATOM 1603 N N . ILE B 1 67 ? 8.008 -13.391 -0.08 1 97.31 67 ILE B N 1
ATOM 1604 C CA . ILE B 1 67 ? 7.809 -12.984 -1.466 1 97.31 67 ILE B CA 1
ATOM 1605 C C . ILE B 1 67 ? 9.164 -12.789 -2.143 1 97.31 67 ILE B C 1
ATOM 1607 O O . ILE B 1 67 ? 10.086 -12.219 -1.55 1 97.31 67 ILE B O 1
ATOM 1611 N N . SER B 1 68 ? 9.328 -13.273 -3.316 1 97.44 68 SER B N 1
ATOM 1612 C CA . SER B 1 68 ? 10.453 -13.016 -4.211 1 97.44 68 SER B CA 1
ATOM 1613 C C . SER B 1 68 ? 10.031 -12.164 -5.402 1 97.44 68 SER B C 1
ATOM 1615 O O . SER B 1 68 ? 8.836 -12.047 -5.691 1 97.44 68 SER B O 1
ATOM 1617 N N . GLY B 1 69 ? 11.078 -11.562 -5.996 1 97.31 69 GLY B N 1
ATOM 1618 C CA . GLY B 1 69 ? 10.773 -10.773 -7.176 1 97.31 69 GLY B CA 1
ATOM 1619 C C . GLY B 1 69 ? 10.688 -9.289 -6.891 1 97.31 69 GLY B C 1
ATOM 1620 O O . GLY B 1 69 ? 10.969 -8.844 -5.773 1 97.31 69 GLY B O 1
ATOM 1621 N N . GLY B 1 70 ? 10.266 -8.484 -7.871 1 97.19 70 GLY B N 1
ATOM 1622 C CA . GLY B 1 70 ? 10.289 -7.035 -7.941 1 97.19 70 GLY B CA 1
ATOM 1623 C C . GLY B 1 70 ? 10.977 -6.512 -9.195 1 97.19 70 GLY B C 1
ATOM 1624 O O . GLY B 1 70 ? 11.656 -7.262 -9.891 1 97.19 70 GLY B O 1
ATOM 1625 N N . THR B 1 71 ? 10.734 -5.277 -9.469 1 96.88 71 THR B N 1
ATOM 1626 C CA . THR B 1 71 ? 11.211 -4.723 -10.734 1 96.88 71 THR B CA 1
ATOM 1627 C C . THR B 1 71 ? 12.734 -4.785 -10.812 1 96.88 71 THR B C 1
ATOM 1629 O O . THR B 1 71 ? 13.297 -4.82 -11.906 1 96.88 71 THR B O 1
ATOM 1632 N N . ASP B 1 72 ? 13.367 -4.77 -9.742 1 96.38 72 ASP B N 1
ATOM 1633 C CA . ASP B 1 72 ? 14.828 -4.746 -9.703 1 96.38 72 ASP B CA 1
ATOM 1634 C C . ASP B 1 72 ? 15.398 -6.16 -9.609 1 96.38 72 ASP B C 1
ATOM 1636 O O . ASP B 1 72 ? 16.609 -6.34 -9.492 1 96.38 72 ASP B O 1
ATOM 1640 N N . LYS B 1 73 ? 14.508 -7.113 -9.523 1 93.12 73 LYS B N 1
ATOM 1641 C CA . LYS B 1 73 ? 14.914 -8.516 -9.43 1 93.12 73 LYS B CA 1
ATOM 1642 C C . LYS B 1 73 ? 14.445 -9.297 -10.656 1 93.12 73 LYS B C 1
ATOM 1644 O O . LYS B 1 73 ? 14.242 -8.727 -11.727 1 93.12 73 LYS B O 1
ATOM 1649 N N . ASP B 1 74 ? 14.367 -10.703 -10.258 1 83.56 74 ASP B N 1
ATOM 1650 C CA . ASP B 1 74 ? 14.039 -11.609 -11.352 1 83.56 74 ASP B CA 1
ATOM 1651 C C . ASP B 1 74 ? 12.523 -11.812 -11.461 1 83.56 74 ASP B C 1
ATOM 1653 O O . ASP B 1 74 ? 11.992 -12.797 -10.945 1 83.56 74 ASP B O 1
ATOM 1657 N N . GLY B 1 75 ? 11.789 -10.828 -11.906 1 93.31 75 GLY B N 1
ATOM 1658 C CA . GLY B 1 75 ? 10.414 -11.133 -12.266 1 93.31 75 GLY B CA 1
ATOM 1659 C C . GLY B 1 75 ? 9.398 -10.477 -11.352 1 93.31 75 GLY B C 1
ATOM 1660 O O . GLY B 1 75 ? 9.758 -9.633 -10.516 1 93.31 75 GLY B O 1
ATOM 1661 N N . LYS B 1 76 ? 8.18 -10.852 -11.5 1 96.19 76 LYS B N 1
ATOM 1662 C CA . LYS B 1 76 ? 7.027 -10.367 -10.75 1 96.19 76 LYS B CA 1
ATOM 1663 C C . LYS B 1 76 ? 7.047 -10.875 -9.312 1 96.19 76 LYS B C 1
ATOM 1665 O O . LYS B 1 76 ? 7.633 -11.922 -9.031 1 96.19 76 LYS B O 1
ATOM 1670 N N . PRO B 1 77 ? 6.48 -10.117 -8.414 1 98.12 77 PRO B N 1
ATOM 1671 C CA . PRO B 1 77 ? 6.375 -10.617 -7.039 1 98.12 77 PRO B CA 1
ATOM 1672 C C . PRO B 1 77 ? 5.723 -12 -6.965 1 98.12 77 PRO B C 1
ATOM 1674 O O . PRO B 1 77 ? 4.598 -12.18 -7.434 1 98.12 77 PRO B O 1
ATOM 1677 N N . ARG B 1 78 ? 6.422 -12.922 -6.367 1 97.62 78 ARG B N 1
ATOM 1678 C CA . ARG B 1 78 ? 5.977 -14.312 -6.32 1 97.62 78 ARG B CA 1
ATOM 1679 C C . ARG B 1 78 ? 6.129 -14.891 -4.914 1 97.62 78 ARG B C 1
ATOM 1681 O O . ARG B 1 78 ? 7.117 -14.617 -4.23 1 97.62 78 ARG B O 1
ATOM 1688 N N . VAL B 1 79 ? 5.102 -15.641 -4.543 1 98 79 VAL B N 1
ATOM 1689 C CA . VAL B 1 79 ? 5.195 -16.344 -3.27 1 98 79 VAL B CA 1
ATOM 1690 C C . VAL B 1 79 ? 6.285 -17.406 -3.352 1 98 79 VAL B C 1
ATOM 1692 O O . VAL B 1 79 ? 6.176 -18.359 -4.129 1 98 79 VAL B O 1
ATOM 1695 N N . SER B 1 80 ? 7.301 -17.234 -2.553 1 97.88 80 SER B N 1
ATOM 1696 C CA . SER B 1 80 ? 8.414 -18.188 -2.621 1 97.88 80 SER B CA 1
ATOM 1697 C C . SER B 1 80 ? 8.398 -19.141 -1.44 1 97.88 80 SER B C 1
ATOM 1699 O O . SER B 1 80 ? 9.039 -20.203 -1.484 1 97.88 80 SER B O 1
ATOM 1701 N N . ASN B 1 81 ? 7.707 -18.781 -0.37 1 98.06 81 ASN B N 1
ATOM 1702 C CA . ASN B 1 81 ? 7.609 -19.625 0.822 1 98.06 81 ASN B CA 1
ATOM 1703 C C . ASN B 1 81 ? 6.383 -19.266 1.657 1 98.06 81 ASN B C 1
ATOM 1705 O O . ASN B 1 81 ? 5.98 -18.109 1.715 1 98.06 81 ASN B O 1
ATOM 1709 N N . LEU B 1 82 ? 5.801 -20.281 2.229 1 98.25 82 LEU B N 1
ATOM 1710 C CA . LEU B 1 82 ? 4.766 -20.156 3.25 1 98.25 82 LEU B CA 1
ATOM 1711 C C . LEU B 1 82 ? 5.188 -20.844 4.543 1 98.25 82 LEU B C 1
ATOM 1713 O O . LEU B 1 82 ? 5.324 -22.062 4.582 1 98.25 82 LEU B O 1
ATOM 1717 N N . ARG B 1 83 ? 5.383 -20.062 5.488 1 98 83 ARG B N 1
ATOM 1718 C CA . ARG B 1 83 ? 5.789 -20.641 6.762 1 98 83 ARG B CA 1
ATOM 1719 C C . ARG B 1 83 ? 4.73 -21.594 7.293 1 98 83 ARG B C 1
ATOM 1721 O O . ARG B 1 83 ? 3.568 -21.219 7.457 1 98 83 ARG B O 1
ATOM 1728 N N . PRO B 1 84 ? 5.117 -22.828 7.613 1 96.69 84 PRO B N 1
ATOM 1729 C CA . PRO B 1 84 ? 4.133 -23.766 8.172 1 96.69 84 PRO B CA 1
ATOM 1730 C C . PRO B 1 84 ? 3.434 -23.219 9.414 1 96.69 84 PRO B C 1
ATOM 1732 O O . PRO B 1 84 ? 4.098 -22.734 10.336 1 96.69 84 PRO B O 1
ATOM 1735 N N . GLY B 1 85 ? 2.168 -23.266 9.383 1 96.25 85 GLY B N 1
ATOM 1736 C CA . GLY B 1 85 ? 1.391 -22.797 10.516 1 96.25 85 GLY B CA 1
ATOM 1737 C C . GLY B 1 85 ? 1.158 -21.297 10.5 1 96.25 85 GLY B C 1
ATOM 1738 O O . GLY B 1 85 ? 0.401 -20.781 11.32 1 96.25 85 GLY B O 1
ATOM 1739 N N . GLY B 1 86 ? 1.805 -20.578 9.578 1 97.25 86 GLY B N 1
ATOM 1740 C CA . GLY B 1 86 ? 1.605 -19.156 9.453 1 97.25 86 GLY B CA 1
ATOM 1741 C C . GLY B 1 86 ? 0.238 -18.781 8.906 1 97.25 86 GLY B C 1
ATOM 1742 O O . GLY B 1 86 ? -0.483 -19.641 8.391 1 97.25 86 GLY B O 1
ATOM 1743 N N . LEU B 1 87 ? -0.111 -17.578 9.031 1 97.25 87 LEU B N 1
ATOM 1744 C CA . LEU B 1 87 ? -1.43 -17.094 8.633 1 97.25 87 LEU B CA 1
ATOM 1745 C C . LEU B 1 87 ? -1.71 -17.422 7.172 1 97.25 87 LEU B C 1
ATOM 1747 O O . LEU B 1 87 ? -2.779 -17.938 6.836 1 97.25 87 LEU B O 1
ATOM 1751 N N . ALA B 1 88 ? -0.764 -17.047 6.344 1 98 88 ALA B N 1
ATOM 1752 C CA . ALA B 1 88 ? -0.947 -17.281 4.91 1 98 88 ALA B CA 1
ATOM 1753 C C . ALA B 1 88 ? -1.111 -18.766 4.605 1 98 88 ALA B C 1
ATOM 1755 O O . ALA B 1 88 ? -1.951 -19.141 3.785 1 98 88 ALA B O 1
ATOM 1756 N N . ALA B 1 89 ? -0.334 -19.594 5.297 1 97.44 89 ALA B N 1
ATOM 1757 C CA . ALA B 1 89 ? -0.425 -21.031 5.09 1 97.44 89 ALA B CA 1
ATOM 1758 C C . ALA B 1 89 ? -1.766 -21.578 5.574 1 97.44 89 ALA B C 1
ATOM 1760 O O . ALA B 1 89 ? -2.377 -22.422 4.918 1 97.44 89 ALA B O 1
ATOM 1761 N N . ARG B 1 90 ? -2.215 -21.094 6.684 1 96.94 90 ARG B N 1
ATOM 1762 C CA . ARG B 1 90 ? -3.443 -21.578 7.305 1 96.94 90 ARG B CA 1
ATOM 1763 C C . ARG B 1 90 ? -4.664 -21.203 6.465 1 96.94 90 ARG B C 1
ATOM 1765 O O . ARG B 1 90 ? -5.715 -21.844 6.574 1 96.94 90 ARG B O 1
ATOM 1772 N N . SER B 1 91 ? -4.551 -20.172 5.664 1 95.38 91 SER B N 1
ATOM 1773 C CA . SER B 1 91 ? -5.672 -19.734 4.836 1 95.38 91 SER B CA 1
ATOM 1774 C C . SER B 1 91 ? -6.012 -20.781 3.775 1 95.38 91 SER B C 1
ATOM 1776 O O . SER B 1 91 ? -7.129 -20.797 3.254 1 95.38 91 SER B O 1
ATOM 1778 N N . ASP B 1 92 ? -5.078 -21.609 3.293 1 95.94 92 ASP B N 1
ATOM 1779 C CA . ASP B 1 92 ? -5.191 -22.641 2.266 1 95.94 92 ASP B CA 1
ATOM 1780 C C . ASP B 1 92 ? -5.602 -22.031 0.924 1 95.94 92 ASP B C 1
ATOM 1782 O O . ASP B 1 92 ? -6.203 -22.719 0.088 1 95.94 92 ASP B O 1
ATOM 1786 N N . GLN B 1 93 ? -5.285 -20.766 0.777 1 96.31 93 GLN B N 1
ATOM 1787 C CA . GLN B 1 93 ? -5.707 -20.094 -0.445 1 96.31 93 GLN B CA 1
ATOM 1788 C C . GLN B 1 93 ? -4.504 -19.656 -1.27 1 96.31 93 GLN B C 1
ATOM 1790 O O . GLN B 1 93 ? -4.66 -19.141 -2.379 1 96.31 93 GLN B O 1
ATOM 1795 N N . LEU B 1 94 ? -3.342 -19.781 -0.737 1 96.62 94 LEU B N 1
ATOM 1796 C CA . LEU B 1 94 ? -2.098 -19.391 -1.39 1 96.62 94 LEU B CA 1
ATOM 1797 C C . LEU B 1 94 ? -1.19 -20.594 -1.602 1 96.62 94 LEU B C 1
ATOM 1799 O O . LEU B 1 94 ? -1.146 -21.5 -0.762 1 96.62 94 LEU B O 1
ATOM 1803 N N . ASN B 1 95 ? -0.454 -20.594 -2.758 1 95.75 95 ASN B N 1
ATOM 1804 C CA . ASN B 1 95 ? 0.567 -21.594 -3.039 1 95.75 95 ASN B CA 1
ATOM 1805 C C . ASN B 1 95 ? 1.902 -20.953 -3.402 1 95.75 95 ASN B C 1
ATOM 1807 O O . ASN B 1 95 ? 1.936 -19.859 -3.967 1 95.75 95 ASN B O 1
ATOM 1811 N N . VAL B 1 96 ? 2.941 -21.672 -2.994 1 96.81 96 VAL B N 1
ATOM 1812 C CA . VAL B 1 96 ? 4.25 -21.266 -3.496 1 96.81 96 VAL B CA 1
ATOM 1813 C C . VAL B 1 96 ? 4.234 -21.25 -5.023 1 96.81 96 VAL B C 1
ATOM 1815 O O . VAL B 1 96 ? 3.738 -22.188 -5.66 1 96.81 96 VAL B O 1
ATOM 1818 N N . GLY B 1 97 ? 4.66 -20.203 -5.617 1 95.75 97 GLY B N 1
ATOM 1819 C CA . GLY B 1 97 ? 4.637 -20.047 -7.066 1 95.75 97 GLY B CA 1
ATOM 1820 C C . GLY B 1 97 ? 3.58 -19.078 -7.551 1 95.75 97 GLY B C 1
ATOM 1821 O O . GLY B 1 97 ? 3.629 -18.625 -8.695 1 95.75 97 GLY B O 1
ATOM 1822 N N . ASP B 1 98 ? 2.607 -18.844 -6.688 1 96.62 98 ASP B N 1
ATOM 1823 C CA . ASP B 1 98 ? 1.594 -17.859 -7.027 1 96.62 98 ASP B CA 1
ATOM 1824 C C . ASP B 1 98 ? 2.211 -16.469 -7.156 1 96.62 98 ASP B C 1
ATOM 1826 O O . ASP B 1 98 ? 3.178 -16.141 -6.465 1 96.62 98 ASP B O 1
ATOM 1830 N N . TYR B 1 99 ? 1.652 -15.656 -7.996 1 97.56 99 TYR B N 1
ATOM 1831 C CA . TYR B 1 99 ? 2.082 -14.273 -8.156 1 97.56 99 TYR B CA 1
ATOM 1832 C C . TYR B 1 99 ? 1.145 -13.328 -7.418 1 97.56 99 TYR B C 1
ATOM 1834 O O . TYR B 1 99 ? -0.075 -13.508 -7.438 1 97.56 99 TYR B O 1
ATOM 1842 N N . ILE B 1 100 ? 1.673 -12.375 -6.727 1 98.19 100 ILE B N 1
ATOM 1843 C CA . ILE B 1 100 ? 0.869 -11.359 -6.059 1 98.19 100 ILE B CA 1
ATOM 1844 C C . ILE B 1 100 ? 0.795 -10.109 -6.926 1 98.19 100 ILE B C 1
ATOM 1846 O O . ILE B 1 100 ? 1.803 -9.43 -7.137 1 98.19 100 ILE B O 1
ATOM 1850 N N . LYS B 1 101 ? -0.333 -9.789 -7.355 1 97.44 101 LYS B N 1
ATOM 1851 C CA . LYS B 1 101 ? -0.55 -8.633 -8.227 1 97.44 101 LYS B CA 1
ATOM 1852 C C . LYS B 1 101 ? -0.686 -7.348 -7.414 1 97.44 101 LYS B C 1
ATOM 1854 O O . LYS B 1 101 ? -0.096 -6.324 -7.762 1 97.44 101 LYS B O 1
ATOM 1859 N N . SER B 1 102 ? -1.442 -7.395 -6.344 1 98.12 102 SER B N 1
ATOM 1860 C CA . SER B 1 102 ? -1.661 -6.207 -5.527 1 98.12 102 SER B CA 1
ATOM 1861 C C . SER B 1 102 ? -1.939 -6.578 -4.074 1 98.12 102 SER B C 1
ATOM 1863 O O . SER B 1 102 ? -2.324 -7.711 -3.781 1 98.12 102 SER B O 1
ATOM 1865 N N . VAL B 1 103 ? -1.684 -5.656 -3.219 1 98.38 103 VAL B N 1
ATOM 1866 C CA . VAL B 1 103 ? -2.02 -5.719 -1.8 1 98.38 103 VAL B CA 1
ATOM 1867 C C . VAL B 1 103 ? -2.803 -4.473 -1.397 1 98.38 103 VAL B C 1
ATOM 1869 O O . VAL B 1 103 ? -2.307 -3.35 -1.531 1 98.38 103 VAL B O 1
ATOM 1872 N N . ASN B 1 104 ? -3.936 -4.641 -0.97 1 98 104 ASN B N 1
ATOM 1873 C CA . ASN B 1 104 ? -4.793 -3.539 -0.547 1 98 104 ASN B CA 1
ATOM 1874 C C . ASN B 1 104 ? -4.906 -2.469 -1.628 1 98 104 ASN B C 1
ATOM 1876 O O . ASN B 1 104 ? -4.812 -1.274 -1.336 1 98 104 ASN B O 1
ATOM 1880 N N . GLY B 1 105 ? -4.969 -2.936 -2.867 1 96.75 105 GLY B N 1
ATOM 1881 C CA . GLY B 1 105 ? -5.184 -2.033 -3.988 1 96.75 105 GLY B CA 1
ATOM 1882 C C . GLY B 1 105 ? -3.895 -1.45 -4.539 1 96.75 105 GLY B C 1
ATOM 1883 O O . GLY B 1 105 ? -3.912 -0.726 -5.535 1 96.75 105 GLY B O 1
ATOM 1884 N N . ILE B 1 106 ? -2.789 -1.73 -3.939 1 97.81 106 ILE B N 1
ATOM 1885 C CA . ILE B 1 106 ? -1.497 -1.252 -4.422 1 97.81 106 ILE B CA 1
ATOM 1886 C C . ILE B 1 106 ? -0.892 -2.275 -5.379 1 97.81 106 ILE B C 1
ATOM 1888 O O . ILE B 1 106 ? -0.685 -3.434 -5.012 1 97.81 106 ILE B O 1
ATOM 1892 N N . ASN B 1 107 ? -0.551 -1.799 -6.512 1 97.62 107 ASN B N 1
ATOM 1893 C CA . ASN B 1 107 ? 0.042 -2.674 -7.52 1 97.62 107 ASN B CA 1
ATOM 1894 C C . ASN B 1 107 ? 1.506 -2.973 -7.207 1 97.62 107 ASN B C 1
ATOM 1896 O O . ASN B 1 107 ? 2.33 -2.059 -7.145 1 97.62 107 ASN B O 1
ATOM 1900 N N . LEU B 1 108 ? 1.797 -4.203 -7.102 1 98.25 108 LEU B N 1
ATOM 1901 C CA . LEU B 1 108 ? 3.131 -4.605 -6.664 1 98.25 108 LEU B CA 1
ATOM 1902 C C . LEU B 1 108 ? 4.062 -4.777 -7.859 1 98.25 108 LEU B C 1
ATOM 1904 O O . LEU B 1 108 ? 5.285 -4.812 -7.695 1 98.25 108 LEU B O 1
ATOM 1908 N N . THR B 1 109 ? 3.484 -4.934 -9.031 1 96.69 109 THR B N 1
ATOM 1909 C CA . THR B 1 109 ? 4.277 -5.328 -10.188 1 96.69 109 THR B CA 1
ATOM 1910 C C . THR B 1 109 ? 5.211 -4.199 -10.617 1 96.69 109 THR B C 1
ATOM 1912 O O . THR B 1 109 ? 6.137 -4.418 -11.398 1 96.69 109 THR B O 1
ATOM 1915 N N . LYS B 1 110 ? 5.027 -3.055 -10.055 1 94.75 110 LYS B N 1
ATOM 1916 C CA . LYS B 1 110 ? 5.836 -1.9 -10.43 1 94.75 110 LYS B CA 1
ATOM 1917 C C . LYS B 1 110 ? 6.77 -1.487 -9.297 1 94.75 110 LYS B C 1
ATOM 1919 O O . LYS B 1 110 ? 7.41 -0.435 -9.367 1 94.75 110 LYS B O 1
ATOM 1924 N N . LEU B 1 111 ? 6.824 -2.273 -8.25 1 97.25 111 LEU B N 1
ATOM 1925 C CA . LEU B 1 111 ? 7.621 -1.943 -7.07 1 97.25 111 LEU B CA 1
ATOM 1926 C C . LEU B 1 11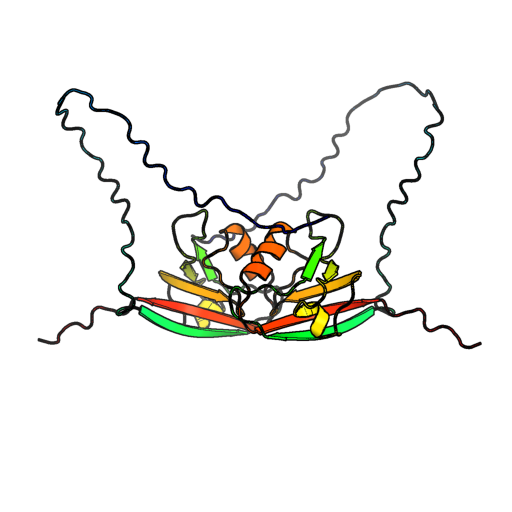1 ? 8.906 -2.77 -7.031 1 97.25 111 LEU B C 1
ATOM 1928 O O . LEU B 1 111 ? 8.922 -3.912 -7.5 1 97.25 111 LEU B O 1
ATOM 1932 N N . ARG B 1 112 ? 9.906 -2.148 -6.469 1 97.25 112 ARG B N 1
ATOM 1933 C CA . ARG B 1 112 ? 11.133 -2.883 -6.18 1 97.25 112 ARG B CA 1
ATOM 1934 C C . ARG B 1 112 ? 10.922 -3.885 -5.051 1 97.25 112 ARG B C 1
ATOM 1936 O O . ARG B 1 112 ? 9.961 -3.771 -4.289 1 97.25 112 ARG B O 1
ATOM 1943 N N . HIS B 1 113 ? 11.922 -4.773 -5.012 1 97.31 113 HIS B N 1
ATOM 1944 C CA . HIS B 1 113 ? 11.797 -5.84 -4.027 1 97.31 113 HIS B CA 1
ATOM 1945 C C . HIS B 1 113 ? 11.719 -5.277 -2.611 1 97.31 113 HIS B C 1
ATOM 1947 O O . HIS B 1 113 ? 10.828 -5.645 -1.84 1 97.31 113 HIS B O 1
ATOM 1953 N N . GLU B 1 114 ? 12.562 -4.395 -2.25 1 96.31 114 GLU B N 1
ATOM 1954 C CA . GLU B 1 114 ? 12.609 -3.861 -0.893 1 96.31 114 GLU B CA 1
ATOM 1955 C C . GLU B 1 114 ? 11.367 -3.025 -0.585 1 96.31 114 GLU B C 1
ATOM 1957 O O . GLU B 1 114 ? 10.906 -2.992 0.556 1 96.31 114 GLU B O 1
ATOM 1962 N N . GLU B 1 115 ? 10.781 -2.383 -1.577 1 97 115 GLU B N 1
ATOM 1963 C CA . GLU B 1 115 ? 9.539 -1.635 -1.405 1 97 115 GLU B CA 1
ATOM 1964 C C . GLU B 1 115 ? 8.375 -2.564 -1.076 1 97 115 GLU B C 1
ATOM 1966 O O . GLU B 1 115 ? 7.527 -2.234 -0.245 1 97 115 GLU B O 1
ATOM 1971 N N . ILE B 1 116 ? 8.328 -3.682 -1.751 1 98.12 116 ILE B N 1
ATOM 1972 C CA . ILE B 1 116 ? 7.293 -4.68 -1.515 1 98.12 116 ILE B CA 1
ATOM 1973 C C . ILE B 1 116 ? 7.391 -5.195 -0.08 1 98.12 116 ILE B C 1
ATOM 1975 O O . ILE B 1 116 ? 6.383 -5.285 0.624 1 98.12 116 ILE B O 1
ATOM 1979 N N . ILE B 1 117 ? 8.617 -5.508 0.316 1 97.19 117 ILE B N 1
ATOM 1980 C CA . ILE B 1 117 ? 8.836 -6.027 1.661 1 97.19 117 ILE B CA 1
ATOM 1981 C C . ILE B 1 117 ? 8.406 -4.988 2.693 1 97.19 1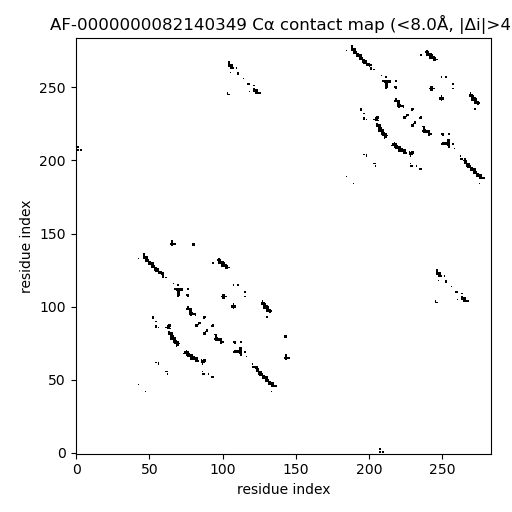17 ILE B C 1
ATOM 1983 O O . ILE B 1 117 ? 7.715 -5.312 3.66 1 97.19 117 ILE B O 1
ATOM 1987 N N . SER B 1 118 ? 8.82 -3.809 2.461 1 96.56 118 SER B N 1
ATOM 1988 C CA . SER B 1 118 ? 8.453 -2.73 3.373 1 96.56 118 SER B CA 1
ATOM 1989 C C . SER B 1 118 ? 6.938 -2.576 3.461 1 96.56 118 SER B C 1
ATOM 1991 O O . SER B 1 118 ? 6.387 -2.412 4.551 1 96.56 118 SER B O 1
ATOM 1993 N N . LEU B 1 119 ? 6.312 -2.568 2.359 1 96.69 119 LEU B N 1
ATOM 1994 C CA . LEU B 1 119 ? 4.859 -2.457 2.295 1 96.69 119 LEU B CA 1
ATOM 1995 C C . LEU B 1 119 ? 4.195 -3.545 3.133 1 96.69 119 LEU B C 1
ATOM 1997 O O . LEU B 1 119 ? 3.322 -3.254 3.955 1 96.69 119 LEU B O 1
ATOM 2001 N N . LEU B 1 120 ? 4.617 -4.781 3.02 1 97.25 120 LEU B N 1
ATOM 2002 C CA . LEU B 1 120 ? 3.996 -5.914 3.699 1 97.25 120 LEU B CA 1
ATOM 2003 C C . LEU B 1 120 ? 4.246 -5.848 5.203 1 97.25 120 LEU B C 1
ATOM 2005 O O . LEU B 1 120 ? 3.4 -6.266 5.996 1 97.25 120 LEU B O 1
ATOM 2009 N N . LYS B 1 121 ? 5.395 -5.352 5.582 1 95.88 121 LYS B N 1
ATOM 2010 C CA . LYS B 1 121 ? 5.723 -5.207 7 1 95.88 121 LYS B CA 1
ATOM 2011 C C . LYS B 1 121 ? 4.812 -4.184 7.672 1 95.88 121 LYS B C 1
ATOM 2013 O O . LYS B 1 121 ? 4.559 -4.266 8.875 1 95.88 121 LYS B O 1
ATOM 2018 N N . ASN B 1 122 ? 4.34 -3.295 6.863 1 96.94 122 ASN B N 1
ATOM 2019 C CA . ASN B 1 122 ? 3.639 -2.158 7.449 1 96.94 122 ASN B CA 1
ATOM 2020 C C . ASN B 1 122 ? 2.154 -2.172 7.094 1 96.94 122 ASN B C 1
ATOM 2022 O O . ASN B 1 122 ? 1.454 -1.179 7.297 1 96.94 122 ASN B O 1
ATOM 2026 N N . VAL B 1 123 ? 1.786 -3.225 6.555 1 97.19 123 VAL B N 1
ATOM 2027 C CA . VAL B 1 123 ? 0.366 -3.363 6.246 1 97.19 123 VAL B CA 1
ATOM 2028 C C . VAL B 1 123 ? -0.417 -3.619 7.535 1 97.19 123 VAL B C 1
ATOM 2030 O O . VAL B 1 123 ? 0.076 -4.289 8.445 1 97.19 123 VAL B O 1
ATOM 2033 N N . GLY B 1 124 ? -1.601 -3.119 7.586 1 96.38 124 GLY B N 1
ATOM 2034 C CA . GLY B 1 124 ? -2.416 -3.191 8.789 1 96.38 124 GLY B CA 1
ATOM 2035 C C . GLY B 1 124 ? -3.043 -4.555 9.008 1 96.38 124 GLY B C 1
ATOM 2036 O O . GLY B 1 124 ? -2.479 -5.574 8.602 1 96.38 124 GLY B O 1
ATOM 2037 N N . GLU B 1 125 ? -4.188 -4.586 9.742 1 97.06 125 GLU B N 1
ATOM 2038 C CA . GLU B 1 125 ? -4.828 -5.82 10.188 1 97.06 125 GLU B CA 1
ATOM 2039 C C . GLU B 1 125 ? -5.484 -6.559 9.023 1 97.06 125 GLU B C 1
ATOM 2041 O O . GLU B 1 125 ? -5.434 -7.785 8.953 1 97.06 125 GLU B O 1
ATOM 2046 N N . ARG B 1 126 ? -6.102 -5.84 8.203 1 96.81 126 ARG B N 1
ATOM 2047 C CA . ARG B 1 126 ? -6.785 -6.465 7.082 1 96.81 126 ARG B CA 1
ATOM 2048 C C . ARG B 1 126 ? -5.934 -6.395 5.816 1 96.81 126 ARG B C 1
ATOM 2050 O O . ARG B 1 126 ? -5.594 -5.305 5.352 1 96.81 126 ARG B O 1
ATOM 2057 N N . VAL B 1 127 ? -5.609 -7.605 5.297 1 98.12 127 VAL B N 1
ATOM 2058 C CA . VAL B 1 127 ? -4.762 -7.691 4.113 1 98.12 127 VAL B CA 1
ATOM 2059 C C . VAL B 1 127 ? -5.527 -8.383 2.982 1 98.12 127 VAL B C 1
ATOM 2061 O O . VAL B 1 127 ? -5.922 -9.539 3.111 1 98.12 127 VAL B O 1
ATOM 2064 N N . VAL B 1 128 ? -5.723 -7.637 1.887 1 98.25 128 VAL B N 1
ATOM 2065 C CA . VAL B 1 128 ? -6.387 -8.195 0.713 1 98.25 128 VAL B CA 1
ATOM 2066 C C . VAL B 1 128 ? -5.375 -8.367 -0.42 1 98.25 128 VAL B C 1
ATOM 2068 O O . VAL B 1 128 ? -4.828 -7.383 -0.924 1 98.25 128 VAL B O 1
ATOM 2071 N N . LEU B 1 129 ? -5.141 -9.57 -0.825 1 98.38 129 LEU B N 1
ATOM 2072 C CA . LEU B 1 129 ? -4.207 -9.914 -1.889 1 98.38 129 LEU B CA 1
ATOM 2073 C C . LEU B 1 129 ? -4.949 -10.25 -3.178 1 98.38 129 LEU B C 1
ATOM 2075 O O . LEU B 1 129 ? -5.945 -10.984 -3.152 1 98.38 129 LEU B O 1
ATOM 2079 N N . GLU B 1 130 ? -4.551 -9.664 -4.176 1 98.19 130 GLU B N 1
ATOM 2080 C CA . GLU B 1 130 ? -4.91 -10.156 -5.5 1 98.19 130 GLU B CA 1
ATOM 2081 C C . GLU B 1 130 ? -3.85 -11.117 -6.031 1 98.19 130 GLU B C 1
ATOM 2083 O O . GLU B 1 130 ? -2.709 -10.719 -6.277 1 98.19 130 GLU B O 1
ATOM 2088 N N . VAL B 1 131 ? -4.242 -12.336 -6.242 1 98.06 131 VAL B N 1
ATOM 2089 C CA . VAL B 1 131 ? -3.303 -13.414 -6.512 1 98.06 131 VAL B CA 1
ATOM 2090 C C . VAL B 1 131 ? -3.547 -13.977 -7.914 1 98.06 131 VAL B C 1
ATOM 2092 O O . VAL B 1 131 ? -4.684 -14.281 -8.273 1 98.06 131 VAL B O 1
ATOM 2095 N N . GLU B 1 132 ? -2.484 -14.031 -8.625 1 96.62 132 GLU B N 1
ATOM 2096 C CA . GLU B 1 132 ? -2.51 -14.625 -9.961 1 96.62 132 GLU B CA 1
ATOM 2097 C C . GLU B 1 132 ? -1.777 -15.961 -9.977 1 96.62 132 GLU B C 1
ATOM 2099 O O . GLU B 1 132 ? -0.718 -16.109 -9.367 1 96.62 132 GLU B O 1
ATOM 2104 N N . TYR B 1 133 ? -2.404 -16.922 -10.648 1 94.12 133 TYR B N 1
ATOM 2105 C CA . TYR B 1 133 ? -1.796 -18.25 -10.711 1 94.12 133 TYR B CA 1
ATOM 2106 C C . TYR B 1 133 ? -2.012 -18.891 -12.078 1 94.12 133 TYR B C 1
ATOM 2108 O O . TYR B 1 133 ? -2.885 -18.453 -12.836 1 94.12 133 TYR B O 1
ATOM 2116 N N . GLU B 1 134 ? -1.104 -19.75 -12.398 1 87.81 134 GLU B N 1
ATOM 2117 C CA . GLU B 1 134 ? -1.192 -20.453 -13.672 1 87.81 134 GLU B CA 1
ATOM 2118 C C . GLU B 1 134 ? -2.16 -21.641 -13.586 1 87.81 134 GLU B C 1
ATOM 2120 O O . GLU B 1 134 ? -2.172 -22.359 -12.586 1 87.81 134 GLU B O 1
ATOM 2125 N N . LEU B 1 135 ? -3.031 -21.641 -14.57 1 87.62 135 LEU B N 1
ATOM 2126 C CA . LEU B 1 135 ? -3.959 -22.766 -14.656 1 87.62 135 LEU B CA 1
ATOM 2127 C C . LEU B 1 135 ? -3.299 -23.969 -15.32 1 87.62 135 LEU B C 1
ATOM 2129 O O . LEU B 1 135 ? -2.531 -23.812 -16.266 1 87.62 135 LEU B O 1
ATOM 2133 N N . PRO B 1 136 ? -3.473 -25.156 -14.703 1 77.06 136 PRO B N 1
ATOM 2134 C CA . PRO B 1 136 ? -2.93 -26.344 -15.352 1 77.06 136 PRO B CA 1
ATOM 2135 C C . PRO B 1 136 ? -3.492 -26.562 -16.75 1 77.06 136 PRO B C 1
ATOM 2137 O O . PRO B 1 136 ? -4.605 -26.125 -17.047 1 77.06 136 PRO B O 1
ATOM 2140 N N . PRO B 1 137 ? -2.627 -27 -17.734 1 71.94 137 PRO B N 1
ATOM 2141 C CA . PRO B 1 137 ? -3.158 -27.25 -19.078 1 71.94 137 PRO B CA 1
ATOM 2142 C C . PRO B 1 137 ? -4.422 -28.109 -19.062 1 71.94 137 PRO B C 1
ATOM 2144 O O . PRO B 1 137 ? -4.582 -28.953 -18.172 1 71.94 137 PRO B O 1
ATOM 2147 N N . SER B 1 138 ? -5.566 -27.5 -19.375 1 62.41 138 SER B N 1
ATOM 2148 C CA . SER B 1 138 ? -6.758 -28.328 -19.5 1 62.41 138 SER B CA 1
ATOM 2149 C C . SER B 1 138 ? -6.438 -29.656 -20.141 1 62.41 138 SER B C 1
ATOM 2151 O O . SER B 1 138 ? -5.891 -29.703 -21.25 1 62.41 138 SER B O 1
ATOM 2153 N N . GLY B 1 139 ? -5.785 -30.516 -19.594 1 54.41 139 GLY B N 1
ATOM 2154 C CA . GLY B 1 139 ? -5.668 -31.828 -20.203 1 54.41 139 GLY B CA 1
ATOM 2155 C C . GLY B 1 139 ? -6.863 -32.188 -21.062 1 54.41 139 GLY B C 1
ATOM 2156 O O . GLY B 1 139 ? -8.008 -31.984 -20.656 1 54.41 139 GLY B O 1
ATOM 2157 N N . ARG B 1 140 ? -6.93 -32.062 -22.484 1 47.56 140 ARG B N 1
ATOM 2158 C CA . ARG B 1 140 ? -7.855 -32.844 -23.312 1 47.56 140 ARG B CA 1
ATOM 2159 C C . ARG B 1 140 ? -7.988 -34.281 -22.812 1 47.56 140 ARG B C 1
ATOM 2161 O O . ARG B 1 140 ? -6.992 -35 -22.719 1 47.56 140 ARG B O 1
ATOM 2168 N N . ARG B 1 141 ? -8.82 -34.562 -21.781 1 44.94 141 ARG B N 1
ATOM 2169 C CA . ARG B 1 141 ? -9.359 -35.906 -21.859 1 44.94 141 ARG B CA 1
ATOM 2170 C C . ARG B 1 141 ? -9.664 -36.312 -23.297 1 44.94 141 ARG B C 1
ATOM 2172 O O . ARG B 1 141 ? -10.555 -35.719 -23.922 1 44.94 141 ARG B O 1
ATOM 2179 N N . GLY B 1 142 ? -8.711 -36.25 -24.156 1 34.66 142 GLY B N 1
ATOM 2180 C CA . GLY B 1 142 ? -8.938 -37.344 -25.125 1 34.66 142 GLY B CA 1
ATOM 2181 C C . GLY B 1 142 ? -8.969 -38.719 -24.484 1 34.66 142 GLY B C 1
ATOM 2182 O O . GLY B 1 142 ? -8.492 -38.906 -23.359 1 34.66 142 GLY B O 1
#

InterPro domains:
  IPR001478 PDZ domain [PF00595] (55-131)
  IPR001478 PDZ domain [PS50106] (52-135)
  IPR001478 PDZ domain [SM00228] (61-135)
  IPR036034 PDZ superfamily [G3DSA:2.30.42.10] (43-140)
  IPR036034 PDZ superfamily [SSF50156] (37-135)
  IPR043545 Glutamate receptor-interacting protein 1/2 [PTHR46227] (16-137)

pLDDT: mean 73.26, std 30.68, range [20.39, 98.38]

Foldseek 3Di:
DPCPPDCCVPPVPVVVPPDDDDDDDPPPPPPPPCPCPVPVPPQPPVFKDKDKDKFFDAFQDAQQWDWDDAPVDDAATFTQDGHVPGRVVVSVPDDGGKGWQDKPPHGGRHGGPVVVVVCRSRDHGMIMTIIMDGHDPPPPPD/DPCPPPCCVVPVPCPVPDDDDDDDDPPPPPPPPCPCPVPVPPQPPVFKDKDKDKFFDAFQDAQQWDWDDAPVDDAATFTQDGHVPGRVVVSVPDDGGKGWQDKPPHGGRHGGPVVVVVCRSRDHGMIMTIIMDGHDPPPPPD

Organism: Oncorhynchus tshawytscha (NCBI:txid74940)